Protein AF-0000000074768282 (afdb_homodimer)

Sequence (272 aa):
MAMVHAADTPSALQAHIDMSGIKATFTFTPLGDNSDKGANVAINVVSGLSTKIAAIPAVGFEYHIHVNPVTNNDCMTTGGHLDPTNVGAAKCKHGNLMPTESGALAPITYTDKEIHFTGVNSTIVGRSVVIHNNATMAMVHAADTPSALQAHIDMSGIKATFTFTPLGDNSDKGANVAINVVSGLSTKIAAIPAVGFEYHIHVNPVTNNDCMTTGGHLDPTNVGAAKCKHGNLMPTESGALAPITYTDKEIHFTGVNSTIVGRSVVIHNNAT

Organism: Mortierella alpina (NCBI:txid64518)

Secondary structure (DSSP, 8-state):
-EE-EESS--S-EEEEEEETTEEEEEEEEESSTT-SEEEEEEEEEEE---TTS----TT-EEEEEESS--BTTBGGGG-SB--TT---S------EEPBPTTSSB--EEEEEEEEESS-TTTB-TTSEEEEE-TT-/-EE-EESS--S-EEEEEEETTEEEEEEEEESSTT-SEEEEEEEEEEE---TTS----TT-EEEEEESS--BTTBGGGG-SB--TT---S------EEPBPTTSSBPPEEEEEEEEESS-TTTB-TTSEEEEE-TT-

InterPro domains:
  IPR001424 Superoxide dismutase, copper/zinc binding domain [PF00080] (50-135)
  IPR036423 Superoxide dismutase-like, copper/zinc binding domain superfamily [G3DSA:2.60.40.200] (6-136)
  IPR036423 Superoxide dismutase-like, copper/zinc binding domain superfamily [SSF49329] (47-135)

Structure (mmCIF, N/CA/C/O backbone):
data_AF-0000000074768282-model_v1
#
loop_
_entity.id
_entity.type
_entity.pdbx_description
1 polymer 'Superoxide dismutase copper/zinc binding domain-containing protein'
#
loop_
_atom_site.group_PDB
_atom_site.id
_atom_site.type_symbol
_atom_site.label_atom_id
_atom_site.label_alt_id
_atom_site.label_comp_id
_atom_site.label_asym_id
_atom_site.label_entity_id
_atom_site.label_seq_id
_atom_site.pdbx_PDB_ins_code
_atom_site.Cartn_x
_atom_site.Cartn_y
_atom_site.Cartn_z
_atom_site.occupancy
_atom_site.B_iso_or_equiv
_atom_site.auth_seq_id
_atom_site.auth_comp_id
_atom_site.auth_asym_id
_atom_site.auth_atom_id
_atom_site.pdbx_PDB_model_num
ATOM 1 N N . MET A 1 1 ? -1.571 14.172 13.891 1 88.06 1 MET A N 1
ATOM 2 C C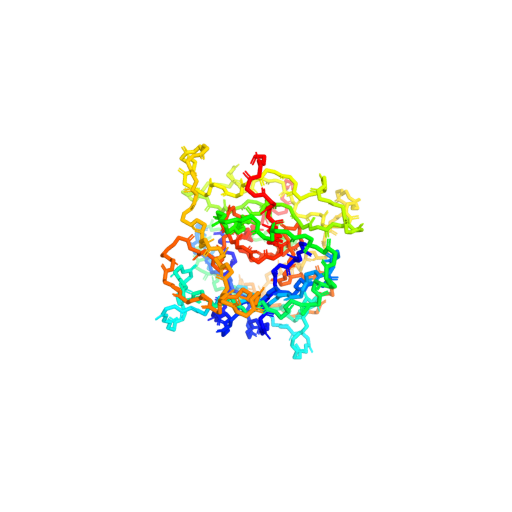A . MET A 1 1 ? -1.144 13.141 12.953 1 88.06 1 MET A CA 1
ATOM 3 C C . MET A 1 1 ? -2.32 12.266 12.523 1 88.06 1 MET A C 1
ATOM 5 O O . MET A 1 1 ? -3.352 12.242 13.195 1 88.06 1 MET A O 1
ATOM 9 N N . ALA A 1 2 ? -2.213 11.766 11.336 1 92.06 2 ALA A N 1
ATOM 10 C CA . ALA A 1 2 ? -3.238 10.867 10.82 1 92.06 2 ALA A CA 1
ATOM 11 C C . ALA A 1 2 ? -2.656 9.914 9.773 1 92.06 2 ALA A C 1
ATOM 13 O O . ALA A 1 2 ? -1.668 10.242 9.109 1 92.06 2 ALA A O 1
ATOM 14 N N . MET A 1 3 ? -3.283 8.82 9.703 1 92.31 3 MET A N 1
ATOM 15 C CA . MET A 1 3 ? -2.895 7.859 8.672 1 92.31 3 MET A CA 1
ATOM 16 C C . MET A 1 3 ? -3.398 8.297 7.305 1 92.31 3 MET A C 1
ATOM 18 O O . MET A 1 3 ? -4.504 8.828 7.188 1 92.31 3 MET A O 1
ATOM 22 N N . VAL A 1 4 ? -2.578 8.055 6.281 1 94.12 4 VAL A N 1
ATOM 23 C CA . VAL A 1 4 ? -2.969 8.312 4.902 1 94.12 4 VAL A CA 1
ATOM 24 C C . VAL A 1 4 ? -3.775 7.137 4.359 1 94.12 4 VAL A C 1
ATOM 26 O O . VAL A 1 4 ? -3.348 5.984 4.457 1 94.12 4 VAL A O 1
ATOM 29 N N . HIS A 1 5 ? -4.895 7.426 3.785 1 91.81 5 HIS A N 1
ATOM 30 C CA . HIS A 1 5 ? -5.742 6.391 3.201 1 91.81 5 HIS A CA 1
ATOM 31 C C . HIS A 1 5 ? -6.07 6.703 1.744 1 91.81 5 HIS A C 1
ATOM 33 O O . HIS A 1 5 ? -6.145 7.871 1.359 1 91.81 5 HIS A O 1
ATOM 39 N N . ALA A 1 6 ? -6.262 5.656 0.997 1 90 6 ALA A N 1
ATOM 40 C CA . ALA A 1 6 ? -6.762 5.828 -0.365 1 90 6 ALA A CA 1
ATOM 41 C C . ALA A 1 6 ? -8.242 6.188 -0.361 1 90 6 ALA A C 1
ATOM 43 O O . ALA A 1 6 ? -9.023 5.633 0.418 1 90 6 ALA A O 1
ATOM 44 N N . ALA A 1 7 ? -8.586 7.117 -1.172 1 88.5 7 ALA A N 1
ATOM 45 C CA . ALA A 1 7 ? -9.984 7.535 -1.253 1 88.5 7 ALA A CA 1
ATOM 46 C C . ALA A 1 7 ? -10.859 6.422 -1.832 1 88.5 7 ALA A C 1
ATOM 48 O O . ALA A 1 7 ? -12.062 6.383 -1.588 1 88.5 7 ALA A O 1
ATOM 49 N N . ASP A 1 8 ? -10.203 5.598 -2.598 1 86.94 8 ASP A N 1
ATOM 50 C CA . ASP A 1 8 ? -10.922 4.492 -3.215 1 86.94 8 ASP A CA 1
ATOM 51 C C . ASP A 1 8 ? -10.062 3.227 -3.248 1 86.94 8 ASP A C 1
ATOM 53 O O . ASP A 1 8 ? -8.836 3.305 -3.252 1 86.94 8 ASP A O 1
ATOM 57 N N . THR A 1 9 ? -10.734 2.129 -3.156 1 86 9 THR A N 1
ATOM 58 C CA . THR A 1 9 ? -10.07 0.838 -3.293 1 86 9 THR A CA 1
ATOM 59 C C . THR A 1 9 ? -9.867 0.49 -4.766 1 86 9 THR A C 1
ATOM 61 O O . THR A 1 9 ? -10.742 0.736 -5.594 1 86 9 THR A O 1
ATOM 64 N N . PRO A 1 10 ? -8.711 0.044 -5.094 1 87.38 10 PRO A N 1
ATOM 65 C CA . PRO A 1 10 ? -8.547 -0.389 -6.48 1 87.38 10 PRO A CA 1
ATOM 66 C C . PRO A 1 10 ? -9.586 -1.417 -6.91 1 87.38 10 PRO A C 1
ATOM 68 O O . PRO A 1 10 ? -10.086 -2.182 -6.082 1 87.38 10 PRO A O 1
ATOM 71 N N . SER A 1 11 ? -9.836 -1.413 -8.195 1 89.75 11 SER A N 1
ATOM 72 C CA . SER A 1 11 ? -10.812 -2.361 -8.719 1 89.75 11 SER A CA 1
ATOM 73 C C . SER A 1 11 ? -10.297 -3.793 -8.641 1 89.75 11 SER A C 1
ATOM 75 O O . SER A 1 11 ? -11.078 -4.738 -8.547 1 89.75 11 SER A O 1
ATOM 77 N N . ALA A 1 12 ? -8.961 -3.957 -8.727 1 93.69 12 ALA A N 1
ATOM 78 C CA . ALA A 1 12 ? -8.312 -5.258 -8.617 1 93.69 12 ALA A CA 1
ATOM 79 C C . ALA A 1 12 ? -6.812 -5.098 -8.359 1 93.69 12 ALA A C 1
ATOM 81 O O . ALA A 1 12 ? -6.238 -4.043 -8.625 1 93.69 12 ALA A O 1
ATOM 82 N N . LEU A 1 13 ? -6.27 -6.105 -7.75 1 94.56 13 LEU A N 1
ATOM 83 C CA . LEU A 1 13 ? -4.824 -6.312 -7.746 1 94.56 13 LEU A CA 1
ATOM 84 C C . LEU A 1 13 ? -4.441 -7.465 -8.664 1 94.56 13 LEU A C 1
ATOM 86 O O . LEU A 1 13 ? -5.199 -8.43 -8.812 1 94.56 13 LEU A O 1
ATOM 90 N N . GLN A 1 14 ? -3.221 -7.301 -9.258 1 95.5 14 GLN A N 1
ATOM 91 C CA . GLN A 1 14 ? -2.824 -8.328 -10.211 1 95.5 14 GLN A CA 1
ATOM 92 C C . GLN A 1 14 ? -1.33 -8.625 -10.117 1 95.5 14 GLN A C 1
ATOM 94 O O . GLN A 1 14 ? -0.537 -7.742 -9.789 1 95.5 14 GLN A O 1
ATOM 99 N N . ALA A 1 15 ? -1.042 -9.805 -10.383 1 94.88 15 ALA A N 1
ATOM 100 C CA . ALA A 1 15 ? 0.328 -10.258 -10.602 1 94.88 15 ALA A CA 1
ATOM 101 C C . ALA A 1 15 ? 0.417 -11.172 -11.82 1 94.88 15 ALA A C 1
ATOM 103 O O . ALA A 1 15 ? -0.44 -12.031 -12.023 1 94.88 15 ALA A O 1
ATOM 104 N N . HIS A 1 16 ? 1.406 -10.93 -12.648 1 93.19 16 HIS A N 1
ATOM 105 C CA . HIS A 1 16 ? 1.625 -11.727 -13.852 1 93.19 16 HIS A CA 1
ATOM 106 C C . HIS A 1 16 ? 2.971 -12.445 -13.805 1 93.19 16 HIS A C 1
ATOM 108 O O . HIS A 1 16 ? 4.02 -11.812 -13.922 1 93.19 16 HIS A O 1
ATOM 114 N N . ILE A 1 17 ? 2.867 -13.711 -13.633 1 86.75 17 ILE A N 1
ATOM 115 C CA . ILE A 1 17 ? 4.07 -14.539 -13.602 1 86.75 17 ILE A CA 1
ATOM 116 C C . ILE A 1 17 ? 4.387 -15.047 -15.008 1 86.75 17 ILE A C 1
ATOM 118 O O . ILE A 1 17 ? 3.508 -15.578 -15.695 1 86.75 17 ILE A O 1
ATOM 122 N N . ASP A 1 18 ? 5.609 -14.859 -15.492 1 84.75 18 ASP A N 1
ATOM 123 C CA . ASP A 1 18 ? 6.152 -15.398 -16.734 1 84.75 18 ASP A CA 1
ATOM 124 C C . ASP A 1 18 ? 7.621 -15.789 -16.562 1 84.75 18 ASP A C 1
ATOM 126 O O . ASP A 1 18 ? 8.516 -15.039 -16.953 1 84.75 18 ASP A O 1
ATOM 130 N N . MET A 1 19 ? 7.762 -16.906 -15.992 1 79.5 19 MET A N 1
ATOM 131 C CA . MET A 1 19 ? 9.117 -17.375 -15.711 1 79.5 19 MET A CA 1
ATOM 132 C C . MET A 1 19 ? 9.164 -18.891 -15.594 1 79.5 19 MET A C 1
ATOM 134 O O . MET A 1 19 ? 8.164 -19.516 -15.219 1 79.5 19 MET A O 1
ATOM 138 N N . SER A 1 20 ? 10.32 -19.5 -16.016 1 74.31 20 SER A N 1
ATOM 139 C CA . SER A 1 20 ? 10.602 -20.922 -15.852 1 74.31 20 SER A CA 1
ATOM 140 C C . SER A 1 20 ? 9.492 -21.766 -16.469 1 74.31 20 SER A C 1
ATOM 142 O O . SER A 1 20 ? 9.141 -22.828 -15.93 1 74.31 20 SER A O 1
ATOM 144 N N . GLY A 1 21 ? 8.883 -21.25 -17.484 1 73.44 21 GLY A N 1
ATOM 145 C CA . GLY A 1 21 ? 7.891 -22 -18.219 1 73.44 21 GLY A CA 1
ATOM 146 C C . GLY A 1 21 ? 6.492 -21.859 -17.656 1 73.44 21 GLY A C 1
ATOM 147 O O . GLY A 1 21 ? 5.539 -22.422 -18.188 1 73.44 21 GLY A O 1
ATOM 148 N N . ILE A 1 22 ? 6.422 -21.125 -16.531 1 76.38 22 ILE A N 1
ATOM 149 C CA . ILE A 1 22 ? 5.113 -20.891 -15.93 1 76.38 22 ILE A CA 1
ATOM 150 C C . ILE A 1 22 ? 4.594 -19.516 -16.328 1 76.38 22 ILE A C 1
ATOM 152 O O . ILE A 1 22 ? 5.297 -18.516 -16.156 1 76.38 22 ILE A O 1
ATOM 156 N N . LYS A 1 23 ? 3.443 -19.484 -16.938 1 82.56 23 LYS A N 1
ATOM 157 C CA . LYS A 1 23 ? 2.695 -18.25 -17.156 1 82.56 23 LYS A CA 1
ATOM 158 C C . LYS A 1 23 ? 1.392 -18.25 -16.359 1 82.56 23 LYS A C 1
ATOM 160 O O . LYS A 1 23 ? 0.557 -19.141 -16.531 1 82.56 23 LYS A O 1
ATOM 165 N N . ALA A 1 24 ? 1.338 -17.359 -15.469 1 85.31 24 ALA A N 1
ATOM 166 C CA . ALA A 1 24 ? 0.164 -17.328 -14.602 1 85.31 24 ALA A CA 1
ATOM 167 C C . ALA A 1 24 ? -0.252 -15.891 -14.297 1 85.31 24 ALA A C 1
ATOM 169 O O . ALA A 1 24 ? 0.597 -15 -14.188 1 85.31 24 ALA A O 1
ATOM 170 N N . THR A 1 25 ? -1.535 -15.695 -14.219 1 91.25 25 THR A N 1
ATOM 171 C CA . THR A 1 25 ? -2.1 -14.422 -13.789 1 91.25 25 THR A CA 1
ATOM 172 C C . THR A 1 25 ? -2.898 -14.586 -12.5 1 91.25 25 THR A C 1
ATOM 174 O O . THR A 1 25 ? -3.764 -15.461 -12.406 1 91.25 25 THR A O 1
ATOM 177 N N . PHE A 1 26 ? -2.525 -13.844 -11.555 1 91.19 26 PHE A N 1
ATOM 178 C CA . PHE A 1 26 ? -3.293 -13.719 -10.32 1 91.19 26 PHE A CA 1
ATOM 179 C C . PHE A 1 26 ? -4.121 -12.438 -10.32 1 91.19 26 PHE A C 1
ATOM 181 O O . PHE A 1 26 ? -3.604 -11.359 -10.633 1 91.19 26 PHE A O 1
ATOM 188 N N . THR A 1 27 ? -5.41 -12.586 -9.992 1 94.44 27 THR A N 1
ATOM 189 C CA . THR A 1 27 ? -6.289 -11.43 -9.844 1 94.44 27 THR A CA 1
ATOM 190 C C . THR A 1 27 ? -6.992 -11.453 -8.492 1 94.44 27 THR A C 1
ATOM 192 O O . THR A 1 27 ? -7.613 -12.453 -8.125 1 94.44 27 THR A O 1
ATOM 195 N N . PHE A 1 28 ? -6.859 -10.43 -7.789 1 93.94 28 PHE A N 1
ATOM 196 C CA . PHE A 1 28 ? -7.539 -10.227 -6.516 1 93.94 28 PHE A CA 1
ATOM 197 C C . PHE A 1 28 ? -8.578 -9.117 -6.633 1 93.94 28 PHE A C 1
ATOM 199 O O . PHE A 1 28 ? -8.227 -7.941 -6.781 1 93.94 28 PHE A O 1
ATOM 206 N N . THR A 1 29 ? -9.812 -9.469 -6.523 1 94.75 29 THR A N 1
ATOM 207 C CA . THR A 1 29 ? -10.898 -8.5 -6.633 1 94.75 29 THR A CA 1
ATOM 208 C C . THR A 1 29 ? -11.539 -8.25 -5.27 1 94.75 29 THR A C 1
ATOM 210 O O . THR A 1 29 ? -11.938 -9.195 -4.582 1 94.75 29 THR A O 1
ATOM 213 N N . PRO A 1 30 ? -11.633 -6.977 -4.922 1 94.19 30 PRO A N 1
ATOM 214 C CA . PRO A 1 30 ? -12.242 -6.688 -3.623 1 94.19 30 PRO A CA 1
ATOM 215 C C . PRO A 1 30 ? -13.664 -7.23 -3.508 1 94.19 30 PRO A C 1
ATOM 217 O O . PRO A 1 30 ? -14.406 -7.258 -4.5 1 94.19 30 PRO A O 1
ATOM 220 N N . LEU A 1 31 ? -14.125 -7.781 -2.295 1 91.94 31 LEU A N 1
ATOM 221 C CA . LEU A 1 31 ? -15.445 -8.344 -2.039 1 91.94 31 LEU A CA 1
ATOM 222 C C . LEU A 1 31 ? -16.5 -7.246 -2 1 91.94 31 LEU A C 1
ATOM 224 O O . LEU A 1 31 ? -17.703 -7.531 -2.104 1 91.94 31 LEU A O 1
ATOM 228 N N . GLY A 1 32 ? -16.172 -6.023 -1.958 1 83.56 32 GLY A N 1
ATOM 229 C CA . GLY A 1 32 ? -17.094 -4.906 -1.93 1 83.56 32 GLY A CA 1
ATOM 230 C C . GLY A 1 32 ? -16.438 -3.572 -2.229 1 83.56 32 GLY A C 1
ATOM 231 O O . GLY A 1 32 ? -15.211 -3.488 -2.33 1 83.56 32 GLY A O 1
ATOM 232 N N . ASP A 1 33 ? -17.359 -2.664 -2.4 1 75.25 33 ASP A N 1
ATOM 233 C CA . ASP A 1 33 ? -16.875 -1.314 -2.676 1 75.25 33 ASP A CA 1
ATOM 234 C C . ASP A 1 33 ? -16.094 -0.762 -1.49 1 75.25 33 ASP A C 1
ATOM 236 O O . ASP A 1 33 ? -16.531 -0.867 -0.343 1 75.25 33 ASP A O 1
ATOM 240 N N . ASN A 1 34 ? -14.883 -0.319 -1.663 1 69.69 34 ASN A N 1
ATOM 241 C CA . ASN A 1 34 ? -14.031 0.358 -0.693 1 69.69 34 ASN A CA 1
ATOM 242 C C . ASN A 1 34 ? -13.602 -0.582 0.432 1 69.69 34 ASN A C 1
ATOM 244 O O . ASN A 1 34 ? -13.32 -0.135 1.544 1 69.69 34 ASN A O 1
ATOM 248 N N . SER A 1 35 ? -13.82 -1.912 0.169 1 79.56 35 SER A N 1
ATOM 249 C CA . SER A 1 35 ? -13.305 -2.846 1.165 1 79.56 35 SER A CA 1
ATOM 250 C C . SER A 1 35 ? -11.781 -2.887 1.144 1 79.56 35 SER A C 1
ATOM 252 O O . SER A 1 35 ? -11.172 -2.939 0.073 1 79.56 35 SER A O 1
ATOM 254 N N . ASP A 1 36 ? -11.219 -2.754 2.32 1 81.25 36 ASP A N 1
ATOM 255 C CA . ASP A 1 36 ? -9.766 -2.771 2.434 1 81.25 36 ASP A CA 1
ATOM 256 C C . ASP A 1 36 ? -9.25 -4.176 2.744 1 81.25 36 ASP A C 1
ATOM 258 O O . ASP A 1 36 ? -8.039 -4.398 2.828 1 81.25 36 ASP A O 1
ATOM 262 N N . LYS A 1 37 ? -10.297 -5.094 2.852 1 86.62 37 LYS A N 1
ATOM 263 C CA . LYS A 1 37 ? -9.93 -6.465 3.195 1 86.62 37 LYS A CA 1
ATOM 264 C C . LYS A 1 37 ? -10.883 -7.465 2.553 1 86.62 37 LYS A C 1
ATOM 266 O O . LYS A 1 37 ? -12.086 -7.215 2.457 1 86.62 37 LYS A O 1
ATOM 271 N N . GLY A 1 38 ? -10.281 -8.57 2.207 1 90.5 38 GLY A N 1
ATOM 272 C CA . GLY A 1 38 ? -11.039 -9.625 1.554 1 90.5 38 GLY A CA 1
ATOM 273 C C . GLY A 1 38 ? -11.047 -9.508 0.042 1 90.5 38 GLY A C 1
ATOM 274 O O . GLY A 1 38 ? -11.188 -8.406 -0.498 1 90.5 38 GLY A O 1
ATOM 275 N N . ALA A 1 39 ? -10.914 -10.625 -0.602 1 93.31 39 ALA A N 1
ATOM 276 C CA . ALA A 1 39 ? -10.852 -10.602 -2.061 1 93.31 39 ALA A CA 1
ATOM 277 C C . ALA A 1 39 ? -11.352 -11.922 -2.65 1 93.31 39 ALA A C 1
ATOM 279 O O . ALA A 1 39 ? -11.203 -12.977 -2.035 1 93.31 39 ALA A O 1
ATOM 280 N N . ASN A 1 40 ? -11.984 -11.766 -3.783 1 91.88 40 ASN A N 1
ATOM 281 C CA . ASN A 1 40 ? -12.055 -12.914 -4.684 1 91.88 40 ASN A CA 1
ATOM 282 C C . ASN A 1 40 ? -10.758 -13.102 -5.453 1 91.88 40 ASN A C 1
ATOM 284 O O . ASN A 1 40 ? -10.281 -12.18 -6.113 1 91.88 40 ASN A O 1
ATOM 288 N N . VAL A 1 41 ? -10.211 -14.344 -5.305 1 89.62 41 VAL A N 1
ATOM 289 C CA . VAL A 1 41 ? -8.93 -14.664 -5.941 1 89.62 41 VAL A CA 1
ATOM 290 C C . VAL A 1 41 ? -9.172 -15.539 -7.168 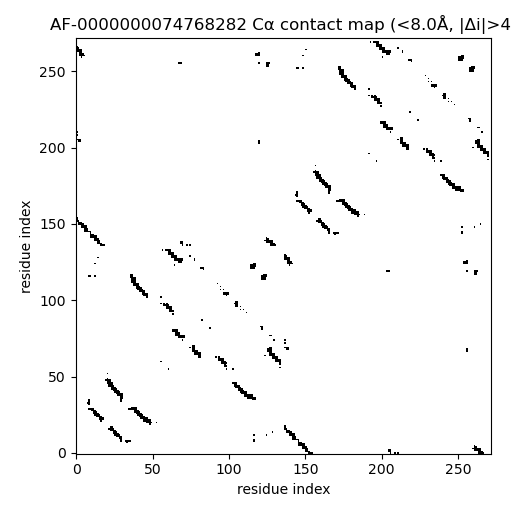1 89.62 41 VAL A C 1
ATOM 292 O O . VAL A 1 41 ? -9.867 -16.547 -7.09 1 89.62 41 VAL A O 1
ATOM 295 N N . ALA A 1 42 ? -8.648 -15.047 -8.312 1 89.19 42 ALA A N 1
ATOM 296 C CA . ALA A 1 42 ? -8.656 -15.828 -9.547 1 89.19 42 ALA A CA 1
ATOM 297 C C . ALA A 1 42 ? -7.23 -16.062 -10.039 1 89.19 42 ALA A C 1
ATOM 299 O O . ALA A 1 42 ? -6.43 -15.133 -10.133 1 89.19 42 ALA A O 1
ATOM 300 N N . ILE A 1 43 ? -6.957 -17.344 -10.289 1 85.25 43 ILE A N 1
ATOM 301 C CA . ILE A 1 43 ? -5.648 -17.734 -10.797 1 85.25 43 ILE A CA 1
ATOM 302 C C . ILE A 1 43 ? -5.805 -18.453 -12.133 1 85.25 43 ILE A C 1
ATOM 304 O O . ILE A 1 43 ? -6.52 -19.453 -12.227 1 85.25 43 ILE A O 1
ATOM 308 N N . ASN A 1 44 ? -5.215 -17.781 -13.148 1 82.94 44 ASN A N 1
ATOM 309 C CA . ASN A 1 44 ? -5.172 -18.391 -14.469 1 82.94 44 ASN A CA 1
ATOM 310 C C . ASN A 1 44 ? -3.746 -18.766 -14.859 1 82.94 44 ASN A C 1
ATOM 312 O O . ASN A 1 44 ? -2.871 -17.906 -14.945 1 82.94 44 ASN A O 1
ATOM 316 N N . VAL A 1 45 ? -3.549 -20.047 -14.969 1 75.44 45 VAL A N 1
ATOM 317 C CA . VAL A 1 45 ? -2.223 -20.531 -15.344 1 75.44 45 VAL A CA 1
ATOM 318 C C . VAL A 1 45 ? -2.242 -21.031 -16.781 1 75.44 45 VAL A C 1
ATOM 320 O O . VAL A 1 45 ? -3.104 -21.828 -17.156 1 75.44 45 VAL A O 1
ATOM 323 N N . VAL A 1 46 ? -1.523 -20.234 -17.594 1 67.62 46 VAL A N 1
ATOM 324 C CA . VAL A 1 46 ? -1.368 -20.719 -18.969 1 67.62 46 VAL A CA 1
ATOM 325 C C . VAL A 1 46 ? -0.032 -21.453 -19.109 1 67.62 46 VAL A C 1
ATOM 327 O O . VAL A 1 46 ? 0.985 -21 -18.578 1 67.62 46 VAL A O 1
ATOM 330 N N . SER A 1 47 ? 0.049 -22.641 -18.75 1 54.72 47 SER A N 1
ATOM 331 C CA . SER A 1 47 ? 1.252 -23.469 -18.875 1 54.72 47 SER A CA 1
ATOM 332 C C . SER A 1 47 ? 2.07 -23.078 -20.094 1 54.72 47 SER A C 1
ATOM 334 O O . SER A 1 47 ? 1.514 -22.828 -21.172 1 54.72 47 SER A O 1
ATOM 336 N N . GLY A 1 48 ? 3.012 -22.078 -20.391 1 49.47 48 GLY A N 1
ATOM 337 C CA . GLY A 1 48 ? 4.09 -22.469 -21.281 1 49.47 48 GLY A CA 1
ATOM 338 C C . GLY A 1 48 ? 4.918 -23.625 -20.766 1 49.47 48 GLY A C 1
ATOM 339 O O . GLY A 1 48 ? 6.098 -23.75 -21.094 1 49.47 48 GLY A O 1
ATOM 340 N N . LEU A 1 49 ? 4.625 -24.109 -19.688 1 45.62 49 LEU A N 1
ATOM 341 C CA . LEU A 1 49 ? 5.594 -25.109 -19.234 1 45.62 49 LEU A CA 1
ATOM 342 C C . LEU A 1 49 ? 5.941 -26.062 -20.375 1 45.62 49 LEU A C 1
ATOM 344 O O . LEU A 1 49 ? 5.051 -26.703 -20.953 1 45.62 49 LEU A O 1
ATOM 348 N N . SER A 1 50 ? 6.766 -25.656 -21.312 1 41.06 50 SER A N 1
ATOM 349 C CA . SER A 1 50 ? 7.297 -26.75 -22.109 1 41.06 50 SER A CA 1
ATOM 350 C C . SER A 1 50 ? 7.102 -28.094 -21.406 1 41.06 50 SER A C 1
ATOM 352 O O . SER A 1 50 ? 6.98 -28.156 -20.188 1 41.06 50 SER A O 1
ATOM 354 N N . THR A 1 51 ? 6.859 -29.188 -22.219 1 41.38 51 THR A N 1
ATOM 355 C CA . THR A 1 51 ? 6.938 -30.609 -21.875 1 41.38 51 THR A CA 1
ATOM 356 C C . THR A 1 51 ? 7.867 -30.812 -20.672 1 41.38 51 THR A C 1
ATOM 358 O O . THR A 1 51 ? 7.84 -31.859 -20.047 1 41.38 51 THR A O 1
ATOM 361 N N . LYS A 1 52 ? 8.906 -29.984 -20.609 1 42.12 52 LYS A N 1
ATOM 362 C CA . LYS A 1 52 ? 9.938 -30.359 -19.656 1 42.12 52 LYS A CA 1
ATOM 363 C C . LYS A 1 52 ? 9.562 -29.922 -18.25 1 42.12 52 LYS A C 1
ATOM 365 O O . LYS A 1 52 ? 10.367 -30.047 -17.312 1 42.12 52 LYS A O 1
ATOM 370 N N . ILE A 1 53 ? 8.82 -28.953 -18.047 1 44.16 53 ILE A N 1
ATOM 371 C CA . ILE A 1 53 ? 8.344 -29.016 -16.672 1 44.16 53 ILE A CA 1
ATOM 372 C C . ILE A 1 53 ? 7.707 -30.391 -16.406 1 44.16 53 ILE A C 1
ATOM 374 O O . ILE A 1 53 ? 6.668 -30.719 -16.984 1 44.16 53 ILE A O 1
ATOM 378 N N . ALA A 1 54 ? 8.422 -31.266 -16.312 1 42.94 54 ALA A N 1
ATOM 379 C CA . ALA A 1 54 ? 7.957 -32.594 -15.875 1 42.94 54 ALA A CA 1
ATOM 380 C C . ALA A 1 54 ? 6.613 -32.469 -15.156 1 42.94 54 ALA A C 1
ATOM 382 O O . ALA A 1 54 ? 6.109 -31.375 -14.93 1 42.94 54 ALA A O 1
ATOM 383 N N . ALA A 1 55 ? 6.305 -33.531 -14.281 1 42.09 55 ALA A N 1
ATOM 384 C CA . ALA A 1 55 ? 5.184 -33.938 -13.453 1 42.09 55 ALA A CA 1
ATOM 385 C C . ALA A 1 55 ? 4.754 -32.812 -12.508 1 42.09 55 ALA A C 1
ATOM 387 O O . ALA A 1 55 ? 5.516 -32.406 -11.625 1 42.09 55 ALA A O 1
ATOM 388 N N . ILE A 1 56 ? 4.102 -31.703 -13.133 1 48.44 56 ILE A N 1
ATOM 389 C CA . ILE A 1 56 ? 3.377 -31.094 -12.023 1 48.44 56 ILE A CA 1
ATOM 390 C C . ILE A 1 56 ? 3.072 -32.156 -10.969 1 48.44 56 ILE A C 1
ATOM 392 O O . ILE A 1 56 ? 2.404 -33.156 -11.258 1 48.44 56 ILE A O 1
ATOM 396 N N . PRO A 1 57 ? 3.873 -32.062 -10.023 1 49.59 57 PRO A N 1
ATOM 397 C CA . PRO A 1 57 ? 3.596 -33.156 -9.086 1 49.59 57 PRO A CA 1
ATOM 398 C C . PRO A 1 57 ? 2.104 -33.344 -8.828 1 49.59 57 PRO A C 1
ATOM 400 O O . PRO A 1 57 ? 1.315 -32.406 -9.016 1 49.59 57 PRO A O 1
ATOM 403 N N . ALA A 1 58 ? 1.732 -34.5 -8.867 1 49.94 58 ALA A N 1
ATOM 404 C CA . ALA A 1 58 ? 0.395 -34.969 -8.508 1 49.94 58 ALA A CA 1
ATOM 405 C C . ALA A 1 58 ? -0.22 -34.062 -7.426 1 49.94 58 ALA A C 1
ATOM 407 O O . ALA A 1 58 ? -1.443 -34.031 -7.277 1 49.94 58 ALA A O 1
ATOM 408 N N . VAL A 1 59 ? 0.722 -33.281 -6.738 1 51.19 59 VAL A N 1
ATOM 409 C CA . VAL A 1 59 ? 0.182 -32.719 -5.508 1 51.19 59 VAL A CA 1
ATOM 410 C C . VAL A 1 59 ? -0.091 -31.234 -5.703 1 51.19 59 VAL A C 1
ATOM 412 O O . VAL A 1 59 ? -0.661 -30.578 -4.824 1 51.19 59 VAL A O 1
ATOM 415 N N . GLY A 1 60 ? -0.052 -30.656 -6.949 1 60.5 60 GLY A N 1
ATOM 416 C CA . GLY A 1 60 ? -0.421 -29.266 -7.176 1 60.5 60 GLY A CA 1
ATOM 417 C C . GLY A 1 60 ? 0.654 -28.281 -6.746 1 60.5 60 GLY A C 1
ATOM 418 O O . GLY A 1 60 ? 1.714 -28.688 -6.266 1 60.5 60 GLY A O 1
ATOM 419 N N . PHE A 1 61 ? 0.745 -27.062 -7.16 1 67.62 61 PHE A N 1
ATOM 420 C CA . PHE A 1 61 ? 1.639 -25.984 -6.758 1 67.62 61 PHE A CA 1
ATOM 421 C C . PHE A 1 61 ? 0.992 -25.125 -5.68 1 67.62 61 PHE A C 1
ATOM 423 O O . PHE A 1 61 ? -0.234 -25.016 -5.621 1 67.62 61 PHE A O 1
ATOM 430 N N . GLU A 1 62 ? 1.856 -24.766 -4.73 1 74.94 62 GLU A N 1
ATOM 431 C CA . GLU A 1 62 ? 1.425 -23.766 -3.756 1 74.94 62 GLU A CA 1
ATOM 432 C C . GLU A 1 62 ? 1.961 -22.391 -4.109 1 74.94 62 GLU A C 1
ATOM 434 O O . GLU A 1 62 ? 2.98 -22.266 -4.789 1 74.94 62 GLU A O 1
ATOM 439 N N . TYR A 1 63 ? 1.167 -21.484 -3.791 1 81.88 63 TYR A N 1
ATOM 440 C CA . TYR A 1 63 ? 1.7 -20.125 -3.877 1 81.88 63 TYR A CA 1
ATOM 441 C C . TYR A 1 63 ? 1.618 -19.422 -2.527 1 81.88 63 TYR A C 1
ATOM 443 O O . TYR A 1 63 ? 0.781 -19.766 -1.689 1 81.88 63 TYR A O 1
ATOM 451 N N . HIS A 1 64 ? 2.521 -18.438 -2.305 1 85.94 64 HIS A N 1
ATOM 452 C CA . HIS A 1 64 ? 2.52 -17.562 -1.145 1 85.94 64 HIS A CA 1
ATOM 453 C C . HIS A 1 64 ? 2.789 -16.109 -1.552 1 85.94 64 HIS A C 1
ATOM 455 O O . HIS A 1 64 ? 3.375 -15.859 -2.607 1 85.94 64 HIS A O 1
ATOM 461 N N . ILE A 1 65 ? 2.277 -15.32 -0.723 1 90.44 65 ILE A N 1
ATOM 462 C CA . ILE A 1 65 ? 2.686 -13.922 -0.823 1 90.44 65 ILE A CA 1
ATOM 463 C C . ILE A 1 65 ? 3.859 -13.656 0.116 1 90.44 65 ILE A C 1
ATOM 465 O O . ILE A 1 65 ? 3.811 -14.016 1.296 1 90.44 65 ILE A O 1
ATOM 469 N N . HIS A 1 66 ? 4.879 -13.117 -0.414 1 90.81 66 HIS A N 1
ATOM 470 C CA . HIS A 1 66 ? 6.078 -12.812 0.357 1 90.81 66 HIS A CA 1
ATOM 471 C C . HIS A 1 66 ? 6.16 -11.328 0.684 1 90.81 66 HIS A C 1
ATOM 473 O O . HIS A 1 66 ? 5.52 -10.508 0.022 1 90.81 66 HIS A O 1
ATOM 479 N N . VAL A 1 67 ? 6.992 -10.945 1.674 1 90.19 67 VAL A N 1
ATOM 480 C CA . VAL A 1 67 ? 6.93 -9.641 2.324 1 90.19 67 VAL A CA 1
ATOM 481 C C . VAL A 1 67 ? 7.594 -8.594 1.438 1 90.19 67 VAL A C 1
ATOM 483 O O . VAL A 1 67 ? 7.254 -7.41 1.506 1 90.19 67 VA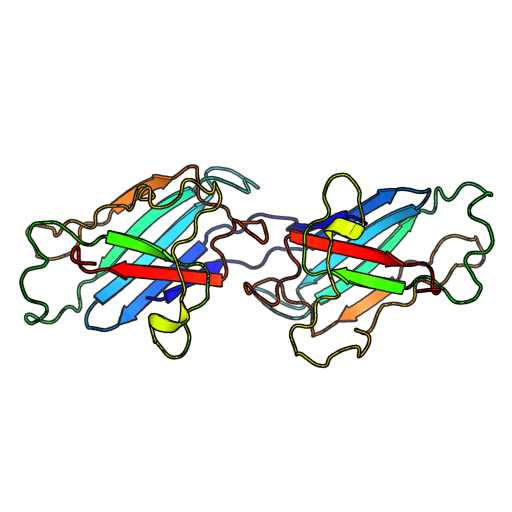L A O 1
ATOM 486 N N . ASN A 1 68 ? 8.508 -9.008 0.538 1 89.94 68 ASN A N 1
ATOM 487 C CA . ASN A 1 68 ? 9.258 -8.039 -0.253 1 89.94 68 ASN A CA 1
ATOM 488 C C . ASN A 1 68 ? 8.938 -8.164 -1.741 1 89.94 68 ASN A C 1
ATOM 490 O O . ASN A 1 68 ? 8.539 -9.234 -2.207 1 89.94 68 ASN A O 1
ATOM 494 N N . PRO A 1 69 ? 9.102 -7.039 -2.436 1 91.62 69 PRO A N 1
ATOM 495 C CA . PRO A 1 69 ? 9.039 -7.152 -3.896 1 91.62 69 PRO A CA 1
ATOM 496 C C . PRO A 1 69 ? 10.172 -8 -4.473 1 91.62 69 PRO A C 1
ATOM 498 O O . PRO A 1 69 ? 11.297 -7.969 -3.963 1 91.62 69 PRO A O 1
ATOM 501 N N . VAL A 1 70 ? 9.828 -8.719 -5.5 1 91.56 70 VAL A N 1
ATOM 502 C CA . VAL A 1 70 ? 10.875 -9.453 -6.199 1 91.56 70 VAL A CA 1
ATOM 503 C C . VAL A 1 70 ? 11.727 -8.492 -7.023 1 91.56 70 VAL A C 1
ATOM 505 O O . VAL A 1 70 ? 11.203 -7.562 -7.637 1 91.56 70 VAL A O 1
ATOM 508 N N . THR A 1 71 ? 13.016 -8.68 -6.91 1 86.56 71 THR A N 1
ATOM 509 C CA . THR A 1 71 ? 13.953 -7.926 -7.727 1 86.56 71 THR A CA 1
ATOM 510 C C . THR A 1 71 ? 14.852 -8.867 -8.531 1 86.56 71 THR A C 1
ATOM 512 O O . THR A 1 71 ? 15.281 -9.906 -8.023 1 86.56 71 THR A O 1
ATOM 515 N N . ASN A 1 72 ? 15.039 -8.523 -9.781 1 87.44 72 ASN A N 1
ATOM 516 C CA . ASN A 1 72 ? 15.938 -9.242 -10.68 1 87.44 72 ASN A CA 1
ATOM 517 C C . ASN A 1 72 ? 15.531 -10.711 -10.812 1 87.44 72 ASN A C 1
ATOM 519 O O . ASN A 1 72 ? 16.391 -11.594 -10.898 1 87.44 72 ASN A O 1
ATOM 523 N N . ASN A 1 73 ? 14.312 -10.961 -10.656 1 85.06 73 ASN A N 1
ATOM 524 C CA . ASN A 1 73 ? 13.773 -12.32 -10.766 1 85.06 73 ASN A CA 1
ATOM 525 C C . ASN A 1 73 ? 14.469 -13.281 -9.805 1 85.06 73 ASN A C 1
ATOM 527 O O . ASN A 1 73 ? 14.695 -14.445 -10.141 1 85.06 73 ASN A O 1
ATOM 531 N N . ASP A 1 74 ? 14.883 -12.789 -8.68 1 88.31 74 ASP A N 1
ATOM 532 C CA . ASP A 1 74 ? 15.539 -13.57 -7.645 1 88.31 74 ASP A CA 1
ATOM 533 C C . ASP A 1 74 ? 14.617 -13.789 -6.449 1 88.31 74 ASP A C 1
ATOM 535 O O . ASP A 1 74 ? 14.289 -12.844 -5.73 1 88.31 74 ASP A O 1
ATOM 539 N N . CYS A 1 75 ? 14.312 -15.031 -6.238 1 84.56 75 CYS A N 1
ATOM 540 C CA . CYS A 1 75 ? 13.367 -15.391 -5.184 1 84.56 75 CYS A CA 1
ATOM 541 C C . CYS A 1 75 ? 13.93 -15.039 -3.809 1 84.56 75 CYS A C 1
ATOM 543 O O . CYS A 1 75 ? 13.164 -14.82 -2.865 1 84.56 75 CYS A O 1
ATOM 545 N N . MET A 1 76 ? 15.211 -14.938 -3.744 1 89.19 76 MET A N 1
ATOM 546 C CA . MET A 1 76 ? 15.852 -14.641 -2.465 1 89.19 76 MET A CA 1
ATOM 547 C C . MET A 1 76 ? 15.555 -13.211 -2.027 1 89.19 76 MET A C 1
ATOM 549 O O . MET A 1 76 ? 15.695 -12.875 -0.85 1 89.19 76 MET A O 1
ATOM 553 N N . THR A 1 77 ? 15.148 -12.461 -2.963 1 90.75 77 THR A N 1
ATOM 554 C CA . THR A 1 77 ? 14.898 -11.062 -2.641 1 90.75 77 THR A CA 1
ATOM 555 C C . THR A 1 77 ? 13.5 -10.883 -2.064 1 90.75 77 THR A C 1
ATOM 557 O O . THR A 1 77 ? 13.172 -9.82 -1.529 1 90.75 77 THR A O 1
ATOM 560 N N . THR A 1 78 ? 12.625 -11.906 -2.074 1 91.75 78 THR A N 1
ATOM 561 C CA . THR A 1 78 ? 11.219 -11.734 -1.74 1 91.75 78 THR A CA 1
ATOM 562 C C . THR A 1 78 ? 11 -11.836 -0.234 1 91.75 78 THR A C 1
ATOM 564 O O . THR A 1 78 ? 9.938 -11.477 0.272 1 91.75 78 THR A O 1
ATOM 567 N N . GLY A 1 79 ? 12 -12.391 0.51 1 90.75 79 GLY A N 1
ATOM 568 C CA . GLY A 1 79 ? 11.859 -12.531 1.95 1 90.75 79 GLY A CA 1
ATOM 569 C C . GLY A 1 79 ? 10.922 -13.656 2.35 1 90.75 79 GLY A C 1
ATOM 570 O O . GLY A 1 79 ? 10.703 -14.594 1.582 1 90.75 79 GLY A O 1
ATOM 571 N N . GLY A 1 80 ? 10.43 -13.547 3.637 1 87.81 80 GLY A N 1
ATOM 572 C CA . GLY A 1 80 ? 9.562 -14.586 4.176 1 87.81 80 GLY A CA 1
ATOM 573 C C . GLY A 1 80 ? 8.117 -14.422 3.764 1 87.81 80 GLY A C 1
ATOM 574 O O . GLY A 1 80 ? 7.777 -13.5 3.014 1 87.81 80 GLY A O 1
ATOM 575 N N . HIS A 1 81 ? 7.309 -15.328 4.148 1 87.81 81 HIS A N 1
ATOM 576 C CA . HIS A 1 81 ? 5.875 -15.266 3.893 1 87.81 81 HIS A CA 1
ATOM 577 C C . HIS A 1 81 ? 5.23 -14.102 4.625 1 87.81 81 HIS A C 1
ATOM 579 O O . HIS A 1 81 ? 5.562 -13.82 5.781 1 87.81 81 HIS A O 1
ATOM 585 N N . LEU A 1 82 ? 4.344 -13.453 3.955 1 89.81 82 LEU A N 1
ATOM 586 C CA . LEU A 1 82 ? 3.514 -12.453 4.617 1 89.81 82 LEU A CA 1
ATOM 587 C C . LEU A 1 82 ? 2.605 -13.094 5.656 1 89.81 82 LEU A C 1
ATOM 589 O O . LEU A 1 82 ? 1.904 -14.062 5.355 1 89.81 82 LEU A O 1
ATOM 593 N N . ASP A 1 83 ? 2.697 -12.648 6.906 1 85.38 83 ASP A N 1
ATOM 594 C CA . ASP A 1 83 ? 1.901 -13.156 8.016 1 85.38 83 ASP A CA 1
ATOM 595 C C . ASP A 1 83 ? 1.309 -12.016 8.836 1 85.38 83 ASP A C 1
ATOM 597 O O . ASP A 1 83 ? 1.752 -11.75 9.961 1 85.38 83 ASP A O 1
ATOM 601 N N . PRO A 1 84 ? 0.273 -11.406 8.234 1 80.75 84 PRO A N 1
ATOM 602 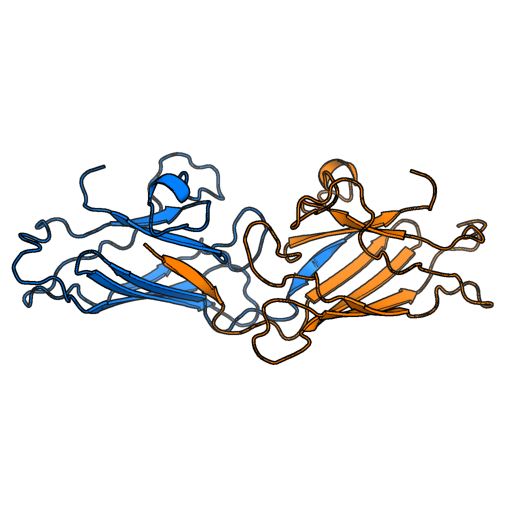C CA . PRO A 1 84 ? -0.254 -10.211 8.898 1 80.75 84 PRO A CA 1
ATOM 603 C C . PRO A 1 84 ? -0.872 -10.516 10.258 1 80.75 84 PRO A C 1
ATOM 605 O O . PRO A 1 84 ? -0.979 -9.633 11.102 1 80.75 84 PRO A O 1
ATOM 608 N N . THR A 1 85 ? -1.237 -11.695 10.523 1 78.06 85 THR A N 1
ATOM 609 C CA . THR A 1 85 ? -1.893 -12.039 11.781 1 78.06 85 THR A CA 1
ATOM 610 C C . THR A 1 85 ? -0.909 -12.711 12.742 1 78.06 85 THR A C 1
ATOM 612 O O . THR A 1 85 ? -1.281 -13.094 13.852 1 78.06 85 THR A O 1
ATOM 615 N N . ASN A 1 86 ? 0.341 -12.797 12.281 1 78.38 86 ASN A N 1
ATOM 616 C CA . ASN A 1 86 ? 1.424 -13.344 13.094 1 78.38 86 ASN A CA 1
ATOM 617 C C . ASN A 1 86 ? 1.104 -14.75 13.586 1 78.38 86 ASN A C 1
ATOM 619 O O . ASN A 1 86 ? 1.288 -15.055 14.766 1 78.38 86 ASN A O 1
ATOM 623 N N . VAL A 1 87 ? 0.439 -15.453 12.789 1 72.12 87 VAL A N 1
ATOM 624 C CA . VAL A 1 87 ? 0.08 -16.828 13.156 1 72.12 87 VAL A CA 1
ATOM 625 C C . VAL A 1 87 ? 1.289 -17.734 12.977 1 72.12 87 VAL A C 1
ATOM 627 O O . VAL A 1 87 ? 1.309 -18.859 13.5 1 72.12 87 VAL A O 1
ATOM 630 N N . GLY A 1 88 ? 2.287 -17.234 12.57 1 65.62 88 GLY A N 1
ATOM 631 C CA . GLY A 1 88 ? 3.471 -18.031 12.32 1 65.62 88 GLY A CA 1
ATOM 632 C C . GLY A 1 88 ? 3.385 -18.844 11.039 1 65.62 88 GLY A C 1
ATOM 633 O O . GLY A 1 88 ? 2.828 -18.375 10.047 1 65.62 88 GLY A O 1
ATOM 634 N N . ALA A 1 89 ? 3.996 -20.016 10.992 1 55.91 89 ALA A N 1
ATOM 635 C CA . ALA A 1 89 ? 4.172 -20.844 9.812 1 55.91 89 ALA A CA 1
ATOM 636 C C . ALA A 1 89 ? 2.836 -21.391 9.312 1 55.91 89 ALA A C 1
ATOM 638 O O . ALA A 1 89 ? 2.787 -22.141 8.336 1 55.91 89 ALA A O 1
ATOM 639 N N . ALA A 1 90 ? 1.826 -21.047 10.094 1 52.69 90 ALA A N 1
ATOM 640 C CA . ALA A 1 90 ? 0.606 -21.641 9.555 1 52.69 90 ALA A CA 1
ATOM 641 C C . ALA A 1 90 ? 0.322 -21.109 8.148 1 52.69 90 ALA A C 1
ATOM 643 O O . ALA A 1 90 ? 0.554 -19.938 7.855 1 52.69 90 ALA A O 1
ATOM 644 N N . LYS A 1 91 ? 0.204 -22.047 7.297 1 50.72 91 LYS A N 1
ATOM 645 C CA . LYS A 1 91 ? 0.046 -21.906 5.852 1 50.72 91 LYS A CA 1
ATOM 646 C C . LYS A 1 91 ? -1.19 -21.078 5.512 1 50.72 91 LYS A C 1
ATOM 648 O O . LYS A 1 91 ? -2.24 -21.234 6.141 1 50.72 91 LYS A O 1
ATOM 653 N N . CYS A 1 92 ? -1.113 -19.859 5.152 1 51.97 92 CYS A N 1
ATOM 654 C CA . CYS A 1 92 ? -2.221 -19.219 4.457 1 51.97 92 CYS A CA 1
ATOM 655 C C . CYS A 1 92 ? -2.959 -20.219 3.566 1 51.97 92 CYS A C 1
ATOM 657 O O . CYS A 1 92 ? -2.389 -21.219 3.15 1 51.97 92 CYS A O 1
ATOM 659 N N . LYS A 1 93 ? -4.25 -20.219 3.578 1 52.12 93 LYS A N 1
ATOM 660 C CA . LYS A 1 93 ? -4.977 -20.938 2.529 1 52.12 93 LYS A CA 1
ATOM 661 C C . LYS A 1 93 ? -4.344 -20.688 1.162 1 52.12 93 LYS A C 1
ATOM 663 O O . LYS A 1 93 ? -4.309 -19.547 0.686 1 52.12 93 LYS A O 1
ATOM 668 N N . HIS A 1 94 ? -3.213 -21.297 0.953 1 53.72 94 HIS A N 1
ATOM 669 C CA . HIS A 1 94 ? -2.662 -21.234 -0.397 1 53.72 94 HIS A CA 1
ATOM 670 C C . HIS A 1 94 ? -3.533 -22 -1.383 1 53.72 94 HIS A C 1
ATOM 672 O O . HIS A 1 94 ? -4.191 -22.984 -1.008 1 53.72 94 HIS A O 1
ATOM 678 N N . GLY A 1 95 ? -4.266 -21.25 -2.199 1 55.59 95 GLY A N 1
ATOM 679 C CA . GLY A 1 95 ? -4.902 -22.031 -3.236 1 55.59 95 GLY A CA 1
ATOM 680 C C . GLY A 1 95 ? -3.998 -23.109 -3.805 1 55.59 95 GLY A C 1
ATOM 681 O O . GLY A 1 95 ? -2.781 -22.922 -3.887 1 55.59 95 GLY A O 1
ATOM 682 N N . ASN A 1 96 ? -4.387 -24.359 -3.676 1 59.66 96 ASN A N 1
ATOM 683 C CA . ASN A 1 96 ? -3.695 -25.438 -4.367 1 59.66 96 ASN A CA 1
ATOM 684 C C . ASN A 1 96 ? -3.945 -25.391 -5.871 1 59.66 96 ASN A C 1
ATOM 686 O O . ASN A 1 96 ? -5.094 -25.391 -6.316 1 59.66 96 ASN A O 1
ATOM 690 N N . LEU A 1 97 ? -2.789 -25.047 -6.52 1 64 97 LEU A N 1
ATOM 691 C CA . LEU A 1 97 ? -2.877 -25.125 -7.977 1 64 97 LEU A CA 1
ATOM 692 C C . LEU A 1 97 ? -2.754 -26.562 -8.461 1 64 97 LEU A C 1
ATOM 694 O O . LEU A 1 97 ? -1.722 -27.203 -8.25 1 64 97 LEU A O 1
ATOM 698 N N . MET A 1 98 ? -3.938 -27.141 -8.75 1 61.72 98 MET A N 1
ATOM 699 C CA . MET A 1 98 ? -3.936 -28.531 -9.211 1 61.72 98 MET A CA 1
ATOM 700 C C . MET A 1 98 ? -3.934 -28.594 -10.734 1 61.72 98 MET A C 1
ATOM 702 O O . MET A 1 98 ? -4.594 -27.781 -11.391 1 61.72 98 MET A O 1
ATOM 706 N N . PRO A 1 99 ? -3.041 -29.469 -11.203 1 58.34 99 PRO A N 1
ATOM 707 C CA . PRO A 1 99 ? -3.061 -29.641 -12.656 1 58.34 99 PRO A CA 1
ATOM 708 C C . PRO A 1 99 ? -4.359 -30.266 -13.156 1 58.34 99 PRO A C 1
ATOM 710 O O . PRO A 1 99 ? -4.98 -31.062 -12.445 1 58.34 99 PRO A O 1
ATOM 713 N N . THR A 1 100 ? -4.848 -29.625 -14.258 1 57.41 100 THR A N 1
ATOM 714 C CA . THR A 1 100 ? -5.945 -30.281 -14.953 1 57.41 100 THR A CA 1
ATOM 715 C C . THR A 1 100 ? -5.434 -31.469 -15.766 1 57.41 100 THR A C 1
ATOM 717 O O . THR A 1 100 ? -4.223 -31.672 -15.883 1 57.41 100 THR A O 1
ATOM 720 N N . GLU A 1 101 ? -6.488 -32.281 -16.203 1 54.62 101 GLU A N 1
ATOM 721 C CA . GLU A 1 101 ? -6.184 -33.438 -17.047 1 54.62 101 GLU A CA 1
ATOM 722 C C . GLU A 1 101 ? -5.336 -33 -18.25 1 54.62 101 GLU A C 1
ATOM 724 O O . GLU A 1 101 ? -4.555 -33.812 -18.766 1 54.62 101 GLU A O 1
ATOM 729 N N . SER A 1 102 ? -5.492 -31.797 -18.672 1 53.34 102 SER A N 1
ATOM 730 C CA . SER A 1 102 ? -4.77 -31.344 -19.859 1 53.34 102 SER A CA 1
ATOM 731 C C . SER A 1 102 ? -3.393 -30.797 -19.484 1 53.34 102 SER A C 1
ATOM 733 O O . SER A 1 102 ? -2.611 -30.438 -20.375 1 53.34 102 SER A O 1
ATOM 735 N N . GLY A 1 103 ? -3.031 -30.984 -18.234 1 54.09 103 GLY A N 1
ATOM 736 C CA . GLY A 1 103 ? -1.742 -30.453 -17.812 1 54.09 103 GLY A CA 1
ATOM 737 C C . GLY A 1 103 ? -1.791 -28.984 -17.438 1 54.09 103 GLY A C 1
ATOM 738 O O . GLY A 1 103 ? -0.818 -28.453 -16.906 1 54.09 103 GLY A O 1
ATOM 739 N N . ALA A 1 104 ? -2.879 -28.359 -17.969 1 54.91 104 ALA A N 1
ATOM 740 C CA . ALA A 1 104 ? -3.029 -26.953 -17.594 1 54.91 104 ALA A CA 1
ATOM 741 C C . ALA A 1 104 ? -3.49 -26.828 -16.141 1 54.91 104 ALA A C 1
ATOM 743 O O . ALA A 1 104 ? -4.129 -27.734 -15.602 1 54.91 104 ALA A O 1
ATOM 744 N N . LEU A 1 105 ? -2.801 -25.984 -15.453 1 60.56 105 LEU A N 1
ATOM 745 C CA . LEU A 1 105 ? -3.33 -25.719 -14.117 1 60.56 105 LEU A CA 1
ATOM 746 C C . LEU A 1 105 ? -4.73 -25.125 -14.195 1 60.56 105 LEU A C 1
ATOM 748 O O . LEU A 1 105 ? -4.988 -24.25 -15.023 1 60.56 105 LEU A O 1
ATOM 752 N N . ALA A 1 106 ? -5.73 -25.828 -13.688 1 62.72 106 ALA A N 1
ATOM 753 C CA . ALA A 1 106 ? -7.113 -25.344 -13.664 1 62.72 106 ALA A CA 1
ATOM 754 C C . ALA A 1 106 ? -7.207 -23.969 -13.008 1 62.72 106 ALA A C 1
ATOM 756 O O . ALA A 1 106 ? -6.48 -23.672 -12.062 1 62.72 106 ALA A O 1
ATOM 757 N N . PRO A 1 107 ? -7.949 -23.078 -13.812 1 68.38 107 PRO A N 1
ATOM 758 C CA . PRO A 1 107 ? -8.234 -21.812 -13.125 1 68.38 107 PRO A CA 1
ATOM 759 C C . PRO A 1 107 ? -8.812 -22.031 -11.727 1 68.38 107 PRO A C 1
ATOM 761 O O . PRO A 1 107 ? -9.617 -22.938 -11.523 1 68.38 107 PRO A O 1
ATOM 764 N N . ILE A 1 108 ? -8.25 -21.406 -10.828 1 77.06 108 ILE A N 1
ATOM 765 C CA . ILE A 1 108 ? -8.695 -21.5 -9.445 1 77.06 108 ILE A CA 1
ATOM 766 C C . ILE A 1 108 ? -9.344 -20.188 -9.023 1 77.06 108 ILE A C 1
ATOM 768 O O . ILE A 1 108 ? -8.828 -19.109 -9.32 1 77.06 108 ILE A O 1
ATOM 772 N N . THR A 1 109 ? -10.602 -20.297 -8.562 1 84.38 109 THR A N 1
ATOM 773 C CA . THR A 1 109 ? -11.258 -19.141 -7.953 1 84.38 109 THR A CA 1
ATOM 774 C C . THR A 1 109 ? -11.703 -19.453 -6.527 1 84.38 109 THR A C 1
ATOM 776 O O . THR A 1 109 ? -12.242 -20.531 -6.27 1 84.38 109 THR A O 1
ATOM 779 N N . TYR A 1 110 ? -11.336 -18.609 -5.641 1 83.94 110 TYR A N 1
ATOM 780 C CA . TYR A 1 110 ? -11.797 -18.75 -4.262 1 83.94 110 TYR A CA 1
ATOM 781 C C . TYR A 1 110 ? -11.836 -17.391 -3.574 1 83.94 110 TYR A C 1
ATOM 783 O O . TYR A 1 110 ? -11.344 -16.391 -4.121 1 83.94 110 TYR A O 1
ATOM 791 N N . THR A 1 111 ? -12.516 -17.391 -2.428 1 88.31 111 THR A N 1
ATOM 792 C CA . THR A 1 111 ? -12.562 -16.172 -1.619 1 88.31 111 THR A CA 1
ATOM 793 C C . THR A 1 111 ? -11.57 -16.25 -0.465 1 88.31 111 THR A C 1
ATOM 795 O O . THR A 1 111 ? -11.469 -17.281 0.206 1 88.31 111 THR A O 1
ATOM 798 N N . ASP A 1 112 ? -10.758 -15.281 -0.374 1 87.5 112 ASP A N 1
ATOM 799 C CA . ASP A 1 112 ? -9.828 -15.148 0.743 1 87.5 112 ASP A CA 1
ATOM 800 C C . ASP A 1 112 ? -10.117 -13.883 1.546 1 87.5 112 ASP A C 1
ATOM 802 O O . ASP A 1 112 ? -9.883 -12.766 1.068 1 87.5 112 ASP A O 1
ATOM 806 N N . LYS A 1 113 ? -10.539 -13.984 2.785 1 87.44 113 LYS A N 1
ATOM 807 C CA . LYS A 1 113 ? -10.969 -12.852 3.602 1 87.44 113 LYS A CA 1
ATOM 808 C C . LYS A 1 113 ? -9.773 -12.172 4.262 1 87.44 113 LYS A C 1
ATOM 810 O O . LYS A 1 113 ? -9.922 -11.125 4.895 1 87.44 113 LYS A O 1
ATOM 815 N N . GLU A 1 114 ? -8.547 -12.719 4.043 1 86.19 114 GLU A N 1
ATOM 816 C CA . GLU A 1 114 ? -7.379 -12.195 4.75 1 86.19 114 GLU A CA 1
ATOM 817 C C . GLU A 1 114 ? -6.508 -11.352 3.828 1 86.19 114 GLU A C 1
ATOM 819 O O . GLU A 1 114 ? -5.449 -10.867 4.238 1 86.19 114 GLU A O 1
ATOM 824 N N . ILE A 1 115 ? -6.926 -11.195 2.596 1 89.81 115 ILE A N 1
ATOM 825 C CA . ILE A 1 115 ? -6.18 -10.367 1.662 1 89.81 115 ILE A CA 1
ATOM 826 C C . ILE A 1 115 ? -6.445 -8.891 1.958 1 89.81 115 ILE A C 1
ATOM 828 O O . ILE A 1 115 ? -7.602 -8.453 1.966 1 89.81 115 ILE A O 1
ATOM 832 N N . HIS A 1 116 ? -5.391 -8.188 2.164 1 89.44 116 HIS A N 1
ATOM 833 C CA . HIS A 1 116 ? -5.5 -6.758 2.434 1 89.44 116 HIS A CA 1
ATOM 834 C C . HIS A 1 116 ? -5.07 -5.938 1.224 1 89.44 116 HIS A C 1
ATOM 836 O O . HIS A 1 116 ? -4.055 -6.238 0.589 1 89.44 116 HIS A O 1
ATOM 842 N N . PHE A 1 117 ? -5.77 -4.898 0.971 1 89 117 PHE A N 1
ATOM 843 C CA . PHE A 1 117 ? -5.465 -3.994 -0.129 1 89 117 PHE A CA 1
ATOM 844 C C . PHE A 1 117 ? -4.676 -2.789 0.365 1 89 117 PHE A C 1
ATOM 846 O O . PHE A 1 117 ? -4.016 -2.105 -0.422 1 89 117 PHE A O 1
ATOM 853 N N . THR A 1 118 ? -4.871 -2.525 1.649 1 82.25 118 THR A N 1
ATOM 854 C CA . THR A 1 118 ? -4.176 -1.408 2.277 1 82.25 118 THR A CA 1
ATOM 855 C C . THR A 1 118 ? -3.514 -1.848 3.58 1 82.25 118 THR A C 1
ATOM 857 O O . THR A 1 118 ? -3.639 -3.004 3.988 1 82.25 118 THR A O 1
ATOM 860 N N . GLY A 1 119 ? -2.744 -0.953 4.141 1 83.31 119 GLY A N 1
ATOM 861 C CA . GLY A 1 119 ? -2.01 -1.245 5.359 1 83.31 119 GLY A CA 1
ATOM 862 C C . GLY A 1 119 ? -0.543 -1.551 5.117 1 83.31 119 GLY A C 1
ATOM 863 O O . GLY A 1 119 ? -0.212 -2.449 4.34 1 83.31 119 GLY A O 1
ATOM 864 N N . VAL A 1 120 ? 0.303 -0.845 5.812 1 82.06 120 VAL A N 1
ATOM 865 C CA . VAL A 1 120 ? 1.743 -0.918 5.586 1 82.06 120 VAL A CA 1
ATOM 866 C C . VAL A 1 120 ? 2.24 -2.334 5.871 1 82.06 120 VAL A C 1
ATOM 868 O O . VAL A 1 120 ? 3.109 -2.848 5.164 1 82.06 120 VAL A O 1
ATOM 871 N N . ASN A 1 121 ? 1.562 -2.992 6.797 1 83.56 121 ASN A N 1
ATOM 872 C CA . ASN A 1 121 ? 2.082 -4.285 7.227 1 83.56 121 ASN A CA 1
ATOM 873 C C . ASN A 1 121 ? 1.261 -5.438 6.656 1 83.56 121 ASN A C 1
ATOM 875 O O . ASN A 1 121 ? 1.655 -6.602 6.762 1 83.56 121 ASN A O 1
ATOM 879 N N . SER A 1 122 ? 0.145 -5.117 6.023 1 87.81 122 SER A N 1
ATOM 880 C CA . SER A 1 122 ? -0.745 -6.219 5.676 1 87.81 122 SER A CA 1
ATOM 881 C C . SER A 1 122 ? -1.076 -6.211 4.184 1 87.81 122 SER A C 1
ATOM 883 O O . SER A 1 122 ? -1.499 -7.227 3.631 1 87.81 122 SER A O 1
ATOM 885 N N . THR A 1 123 ? -0.946 -5.117 3.496 1 90.38 123 THR A N 1
ATOM 886 C CA . THR A 1 123 ? -1.296 -5.051 2.08 1 90.38 123 THR A CA 1
ATOM 887 C C . THR A 1 123 ? -0.463 -6.039 1.271 1 90.38 123 THR A C 1
ATOM 889 O O . THR A 1 123 ? 0.691 -6.312 1.609 1 90.38 123 THR A O 1
ATOM 892 N N . ILE A 1 124 ? -1.071 -6.504 0.194 1 92.12 124 ILE A N 1
ATOM 893 C CA . ILE A 1 124 ? -0.283 -7.375 -0.673 1 92.12 124 ILE A CA 1
ATOM 894 C C . ILE A 1 124 ? 0.283 -6.566 -1.837 1 92.12 124 ILE A C 1
ATOM 896 O O . ILE A 1 124 ? 1.144 -7.047 -2.576 1 92.12 124 ILE A O 1
ATOM 900 N N . VAL A 1 125 ? -0.2 -5.324 -2.014 1 90.5 125 VAL A N 1
ATOM 901 C CA . VAL A 1 125 ? 0.283 -4.477 -3.098 1 90.5 125 VAL A CA 1
ATOM 902 C C . VAL A 1 125 ? 1.788 -4.258 -2.955 1 90.5 125 VAL A C 1
ATOM 904 O O . VAL A 1 125 ? 2.273 -3.914 -1.875 1 90.5 125 VAL A O 1
ATOM 907 N N . GLY A 1 126 ? 2.502 -4.484 -4.055 1 91.5 126 GLY A N 1
ATOM 908 C CA . GLY A 1 126 ? 3.941 -4.273 -4.055 1 91.5 126 GLY A CA 1
ATOM 909 C C . GLY A 1 126 ? 4.723 -5.48 -3.562 1 91.5 126 GLY A C 1
ATOM 910 O O . GLY A 1 126 ? 5.949 -5.508 -3.652 1 91.5 126 GLY A O 1
ATOM 911 N N . ARG A 1 127 ? 4.02 -6.43 -3.047 1 93 127 ARG A N 1
ATOM 912 C CA . ARG A 1 127 ? 4.664 -7.656 -2.586 1 93 127 ARG A CA 1
ATOM 913 C C . ARG A 1 127 ? 4.699 -8.703 -3.691 1 93 127 ARG A C 1
ATOM 915 O O . ARG A 1 127 ? 4.285 -8.438 -4.82 1 93 127 ARG A O 1
ATOM 922 N N . SER A 1 128 ? 5.223 -9.867 -3.361 1 93.19 128 SER A N 1
ATOM 923 C CA . SER A 1 128 ? 5.438 -10.844 -4.422 1 93.19 128 SER A C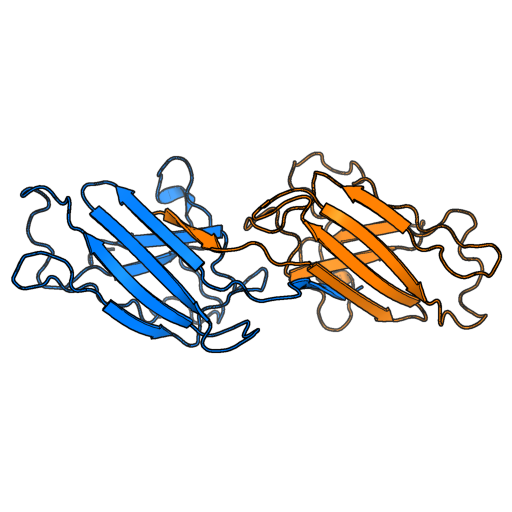A 1
ATOM 924 C C . SER A 1 128 ? 4.555 -12.07 -4.23 1 93.19 128 SER A C 1
ATOM 926 O O . SER A 1 128 ? 4.418 -12.578 -3.117 1 93.19 128 SER A O 1
ATOM 928 N N . VAL A 1 129 ? 3.971 -12.453 -5.336 1 91.06 129 VAL A N 1
ATOM 929 C CA . VAL A 1 129 ? 3.404 -13.797 -5.406 1 91.06 129 VAL A CA 1
ATOM 930 C C . VAL A 1 129 ? 4.465 -14.781 -5.887 1 91.06 129 VAL A C 1
ATOM 932 O O . VAL A 1 129 ? 5.137 -14.539 -6.891 1 91.06 129 VAL A O 1
ATOM 935 N N . VAL A 1 130 ? 4.605 -15.859 -5.137 1 86.25 130 VAL A N 1
ATOM 936 C CA . VAL A 1 130 ? 5.594 -16.875 -5.477 1 86.25 130 VAL A CA 1
ATOM 937 C C . VAL A 1 130 ? 4.914 -18.234 -5.594 1 86.25 130 VAL A C 1
ATOM 939 O O . VAL A 1 130 ? 4.246 -18.688 -4.664 1 86.25 130 VAL A O 1
ATOM 942 N N . ILE A 1 131 ? 5.086 -18.812 -6.734 1 81.06 131 ILE A N 1
ATOM 943 C CA . ILE A 1 131 ? 4.629 -20.188 -6.91 1 81.06 131 ILE A CA 1
ATOM 944 C C . ILE A 1 131 ? 5.762 -21.156 -6.57 1 81.06 131 ILE A C 1
ATOM 946 O O . ILE A 1 131 ? 6.879 -21 -7.066 1 81.06 131 ILE A O 1
ATOM 950 N N . HIS A 1 132 ? 5.508 -21.859 -5.52 1 73 132 HIS A N 1
ATOM 951 C CA . HIS A 1 132 ? 6.484 -22.828 -5.047 1 73 132 HIS A CA 1
ATOM 952 C C . HIS A 1 132 ? 6.152 -24.234 -5.551 1 73 132 HIS A C 1
ATOM 954 O O . HIS A 1 132 ? 4.98 -24.578 -5.734 1 73 132 HIS A O 1
ATOM 960 N N . ASN A 1 133 ? 7.262 -24.891 -5.887 1 62.22 133 ASN A N 1
ATOM 961 C CA . ASN A 1 133 ? 7.066 -26.328 -6.039 1 62.22 133 ASN A CA 1
ATOM 962 C C . ASN A 1 133 ? 6.836 -27 -4.691 1 62.22 133 ASN A C 1
ATOM 964 O O . ASN A 1 133 ? 7.266 -26.5 -3.654 1 62.22 133 ASN A O 1
ATOM 968 N N . ASN A 1 134 ? 5.691 -27.719 -4.348 1 54.34 134 ASN A N 1
ATOM 969 C CA . ASN A 1 134 ? 5.348 -28.438 -3.123 1 54.34 134 ASN A CA 1
ATOM 970 C C . ASN A 1 134 ? 6.574 -28.672 -2.246 1 54.34 134 ASN A C 1
ATOM 972 O O . ASN A 1 134 ? 6.449 -29.141 -1.114 1 54.34 134 ASN A O 1
ATOM 976 N N . ALA A 1 135 ? 7.809 -28.609 -2.693 1 44.91 135 ALA A N 1
ATOM 977 C CA . ALA A 1 135 ? 8.805 -29.203 -1.807 1 44.91 135 ALA A CA 1
ATOM 978 C C . ALA A 1 135 ? 9.055 -28.328 -0.586 1 44.91 135 ALA A C 1
ATOM 980 O O . ALA A 1 135 ? 9.422 -28.812 0.481 1 44.91 135 ALA A O 1
ATOM 981 N N . THR A 1 136 ? 9.406 -26.922 -0.708 1 39.97 136 THR A N 1
ATOM 982 C CA . THR A 1 136 ? 10.102 -26.359 0.449 1 39.97 136 THR A CA 1
ATOM 983 C C . THR A 1 136 ? 9.102 -25.906 1.511 1 39.97 136 THR A C 1
ATOM 985 O O . THR A 1 136 ? 8.078 -25.312 1.189 1 39.97 136 THR A O 1
ATOM 988 N N . MET B 1 1 ? 7.602 -15.961 -10 1 88.19 1 MET B N 1
ATOM 989 C CA . MET B 1 1 ? 7.191 -14.938 -9.047 1 88.19 1 MET B CA 1
ATOM 990 C C . MET B 1 1 ? 6.953 -13.602 -9.742 1 88.19 1 MET B C 1
ATOM 992 O O . MET B 1 1 ? 7.426 -13.391 -10.859 1 88.19 1 MET B O 1
ATOM 996 N N . ALA B 1 2 ? 6.07 -12.852 -9.18 1 92.06 2 ALA B N 1
ATOM 997 C CA . ALA B 1 2 ? 5.781 -11.523 -9.711 1 92.06 2 ALA B CA 1
ATOM 998 C C . ALA B 1 2 ? 5.266 -10.594 -8.609 1 92.06 2 ALA B C 1
ATOM 1000 O O . ALA B 1 2 ? 4.676 -11.055 -7.629 1 92.06 2 ALA B O 1
ATOM 1001 N N . MET B 1 3 ? 5.523 -9.375 -8.828 1 92.38 3 MET B N 1
ATOM 1002 C CA . MET B 1 3 ? 5 -8.367 -7.906 1 92.38 3 MET B CA 1
ATOM 1003 C C . MET B 1 3 ? 3.504 -8.156 -8.125 1 92.38 3 MET B C 1
ATOM 1005 O O . MET B 1 3 ? 3.029 -8.18 -9.266 1 92.38 3 MET B O 1
ATOM 1009 N N . VAL B 1 4 ? 2.785 -7.938 -7.023 1 94.25 4 VAL B N 1
ATOM 1010 C CA . VAL B 1 4 ? 1.365 -7.609 -7.082 1 94.25 4 VAL B CA 1
ATOM 1011 C C . VAL B 1 4 ? 1.191 -6.109 -7.324 1 94.25 4 VAL B C 1
ATOM 1013 O O . VAL B 1 4 ? 1.777 -5.289 -6.617 1 94.25 4 VAL B O 1
ATOM 1016 N N . HIS B 1 5 ? 0.385 -5.773 -8.297 1 91.88 5 HIS B N 1
ATOM 1017 C CA . HIS B 1 5 ? 0.112 -4.375 -8.602 1 91.88 5 HIS B CA 1
ATOM 1018 C C . HIS B 1 5 ? -1.387 -4.09 -8.602 1 91.88 5 HIS B C 1
ATOM 1020 O O . HIS B 1 5 ? -2.191 -4.973 -8.906 1 91.88 5 HIS B O 1
ATOM 1026 N N . ALA B 1 6 ? -1.704 -2.873 -8.242 1 90.06 6 ALA B N 1
ATOM 1027 C CA . ALA B 1 6 ? -3.088 -2.428 -8.375 1 90.06 6 ALA B CA 1
ATOM 1028 C C . ALA B 1 6 ? -3.447 -2.186 -9.836 1 90.06 6 ALA B C 1
ATOM 1030 O O . ALA B 1 6 ? -2.645 -1.635 -10.602 1 90.06 6 ALA B O 1
ATOM 1031 N N . ALA B 1 7 ? -4.578 -2.633 -10.203 1 88.44 7 ALA B N 1
ATOM 1032 C CA . ALA B 1 7 ? -5.023 -2.449 -11.586 1 88.44 7 ALA B CA 1
ATOM 1033 C C . ALA B 1 7 ? -5.262 -0.975 -11.891 1 88.44 7 ALA B C 1
ATOM 1035 O O . ALA B 1 7 ? -5.203 -0.559 -13.055 1 88.44 7 ALA B O 1
ATOM 1036 N N . ASP B 1 8 ? -5.562 -0.263 -10.844 1 87.06 8 ASP B N 1
ATOM 1037 C CA . ASP B 1 8 ? -5.816 1.165 -11.008 1 87.06 8 ASP B CA 1
ATOM 1038 C C . ASP B 1 8 ? -5.242 1.964 -9.844 1 87.06 8 ASP B C 1
ATOM 1040 O O . ASP B 1 8 ? -5.102 1.44 -8.734 1 87.06 8 ASP B O 1
ATOM 1044 N N . THR B 1 9 ? -4.832 3.135 -10.141 1 85.81 9 THR B N 1
ATOM 1045 C CA . THR B 1 9 ? -4.375 4.062 -9.117 1 85.81 9 THR B CA 1
ATOM 1046 C C . THR B 1 9 ? -5.559 4.727 -8.422 1 85.81 9 THR B C 1
ATOM 1048 O O . THR B 1 9 ? -6.539 5.098 -9.07 1 85.81 9 THR B O 1
ATOM 1051 N N . PRO B 1 10 ? -5.52 4.781 -7.141 1 87.31 10 PRO B N 1
ATOM 1052 C CA . PRO B 1 10 ? -6.602 5.512 -6.48 1 87.31 10 PRO B CA 1
ATOM 1053 C C . PRO B 1 10 ? -6.77 6.934 -7.012 1 87.31 10 PRO B C 1
ATOM 1055 O O . PRO B 1 10 ? -5.797 7.543 -7.465 1 87.31 10 PRO B O 1
ATOM 1058 N N . SER B 1 11 ? -7.98 7.41 -6.891 1 89.75 11 SER B N 1
ATOM 1059 C CA . SER B 1 11 ? -8.25 8.766 -7.359 1 89.75 11 SER B CA 1
ATOM 1060 C C . SER B 1 11 ? -7.566 9.805 -6.477 1 89.75 11 SER B C 1
ATOM 1062 O O . SER B 1 11 ? -7.238 10.898 -6.934 1 89.75 11 SER B O 1
ATOM 1064 N N . ALA B 1 12 ? -7.391 9.484 -5.191 1 93.69 12 ALA B N 1
ATOM 1065 C CA . ALA B 1 12 ? -6.699 10.344 -4.234 1 93.69 12 ALA B CA 1
ATOM 1066 C C . ALA B 1 12 ? -6.301 9.562 -2.986 1 93.69 12 ALA B C 1
ATOM 1068 O O . ALA B 1 12 ? -6.859 8.5 -2.703 1 93.69 12 ALA B O 1
ATOM 1069 N N . LEU B 1 13 ? -5.285 10.055 -2.354 1 94.62 13 LEU B N 1
ATOM 1070 C CA . LEU B 1 13 ? -4.988 9.695 -0.971 1 94.62 13 LEU B CA 1
ATOM 1071 C C . LEU B 1 13 ? -5.34 10.836 -0.023 1 94.62 13 LEU B C 1
ATOM 1073 O O . LEU B 1 13 ? -5.234 12.008 -0.39 1 94.62 13 LEU B O 1
ATOM 1077 N N . GLN B 1 14 ? -5.758 10.414 1.207 1 95.5 14 GLN B N 1
ATOM 1078 C CA . GLN B 1 14 ? -6.188 11.453 2.139 1 95.5 14 GLN B CA 1
ATOM 1079 C C . GLN B 1 14 ? -5.758 11.125 3.566 1 95.5 14 GLN B C 1
ATOM 1081 O O . GLN B 1 14 ? -5.672 9.953 3.938 1 95.5 14 GLN B O 1
ATOM 1086 N N . ALA B 1 15 ? -5.527 12.125 4.266 1 94.94 15 ALA B N 1
ATOM 1087 C CA . ALA B 1 15 ? -5.344 12.07 5.715 1 94.94 15 ALA B CA 1
ATOM 1088 C C . ALA B 1 15 ? -6.105 13.203 6.402 1 94.94 15 ALA B C 1
ATOM 1090 O O . ALA B 1 15 ? -6.098 14.344 5.934 1 94.94 15 ALA B O 1
ATOM 1091 N N . HIS B 1 16 ? -6.793 12.883 7.461 1 93.31 16 HIS B N 1
ATOM 1092 C CA . HIS B 1 16 ? -7.57 13.852 8.227 1 93.31 16 HIS B CA 1
ATOM 1093 C C . HIS B 1 16 ? -7.051 13.969 9.656 1 93.31 16 HIS B C 1
ATOM 1095 O O . HIS B 1 16 ? -7.238 13.055 10.461 1 93.31 16 HIS B O 1
ATOM 1101 N N . ILE B 1 17 ? -6.453 15.07 9.898 1 86.94 17 ILE B N 1
ATOM 1102 C CA . ILE B 1 17 ? -5.926 15.336 11.227 1 86.94 17 ILE B CA 1
ATOM 1103 C C . ILE B 1 17 ? -6.969 16.078 12.055 1 86.94 17 ILE B C 1
ATOM 1105 O O . ILE B 1 17 ? -7.535 17.078 11.602 1 86.94 17 ILE B O 1
ATOM 1109 N N . ASP B 1 18 ? -7.309 15.617 13.234 1 85.06 18 ASP B N 1
ATOM 1110 C CA . ASP B 1 18 ? -8.156 16.266 14.234 1 85.06 18 ASP B CA 1
ATOM 1111 C C . ASP B 1 18 ? -7.633 16.016 15.648 1 85.06 18 ASP B C 1
ATOM 1113 O O . ASP B 1 18 ? -8.133 15.141 16.359 1 85.06 18 ASP B O 1
ATOM 1117 N N . MET B 1 19 ? -6.648 16.766 15.961 1 79.62 19 MET B N 1
ATOM 1118 C CA . MET B 1 19 ? -6.004 16.578 17.25 1 79.62 19 MET B CA 1
ATOM 1119 C C . MET B 1 19 ? -5.328 17.859 17.719 1 79.62 19 MET B C 1
ATOM 1121 O O . MET B 1 19 ? -4.906 18.672 16.891 1 79.62 19 MET B O 1
ATOM 1125 N N . SER B 1 20 ? -5.281 18.062 19.078 1 74.19 20 SER B N 1
ATOM 1126 C CA . SER B 1 20 ? -4.57 19.172 19.719 1 74.19 20 SER B CA 1
ATOM 1127 C C . SER B 1 20 ? -4.973 20.516 19.109 1 74.19 20 SER B C 1
ATOM 1129 O O . SER B 1 20 ? -4.141 21.406 18.953 1 74.19 20 SER B O 1
ATOM 1131 N N . GLY B 1 21 ? -6.195 20.578 18.688 1 73.44 21 GLY B N 1
ATOM 1132 C CA . GLY B 1 21 ? -6.73 21.844 18.203 1 73.44 21 GLY B CA 1
ATOM 1133 C C . GLY B 1 21 ? -6.484 22.062 16.719 1 73.44 21 GLY B C 1
ATOM 1134 O O . GLY B 1 21 ? -6.906 23.078 16.156 1 73.44 21 GLY B O 1
ATOM 1135 N N . ILE B 1 22 ? -5.746 21.125 16.125 1 76.38 22 ILE B N 1
ATOM 1136 C CA . ILE B 1 22 ? -5.477 21.219 14.703 1 76.38 22 ILE B CA 1
ATOM 1137 C C . ILE B 1 22 ? -6.434 20.312 13.93 1 76.38 22 ILE B C 1
ATOM 1139 O O . ILE B 1 22 ? -6.566 19.125 14.242 1 76.38 22 ILE B O 1
ATOM 1143 N N . LYS B 1 23 ? -7.168 20.906 13.039 1 82.75 23 LYS B N 1
ATOM 1144 C CA . LYS B 1 23 ? -7.949 20.172 12.047 1 82.75 23 LYS B CA 1
ATOM 1145 C C . LYS B 1 23 ? -7.426 20.422 10.641 1 82.75 23 LYS B C 1
ATOM 1147 O O . LYS B 1 23 ? -7.383 21.562 10.18 1 82.75 23 LYS B O 1
ATOM 1152 N N . ALA B 1 24 ? -6.969 19.391 10.07 1 85.38 24 ALA B N 1
ATOM 1153 C CA . ALA B 1 24 ? -6.363 19.547 8.75 1 85.38 24 ALA B CA 1
ATOM 1154 C C . ALA B 1 24 ? -6.691 18.344 7.859 1 85.38 24 ALA B C 1
ATOM 1156 O O . ALA B 1 24 ? -6.793 17.219 8.344 1 85.38 24 ALA B O 1
ATOM 1157 N N . THR B 1 25 ? -6.875 18.625 6.609 1 91.19 25 THR B N 1
ATOM 1158 C CA . THR B 1 25 ? -7.047 17.578 5.602 1 91.19 25 THR B CA 1
ATOM 1159 C C . THR B 1 25 ? -5.93 17.656 4.562 1 91.19 25 THR B C 1
ATOM 1161 O O . THR B 1 25 ? -5.656 18.719 4.004 1 91.19 25 THR B O 1
ATOM 1164 N N . PHE B 1 26 ? -5.289 16.578 4.422 1 91.44 26 PHE B N 1
ATOM 1165 C CA . PHE B 1 26 ? -4.324 16.391 3.344 1 91.44 26 PHE B CA 1
ATOM 1166 C C . PHE B 1 26 ? -4.93 15.578 2.207 1 91.44 26 PHE B C 1
ATOM 1168 O O . PHE B 1 26 ? -5.539 14.531 2.441 1 91.44 26 PHE B O 1
ATOM 1175 N N . THR B 1 27 ? -4.77 16.094 0.987 1 94.5 27 THR B N 1
ATOM 1176 C CA . THR B 1 27 ? -5.207 15.359 -0.199 1 94.5 27 THR B CA 1
ATOM 1177 C C . THR B 1 27 ? -4.07 15.242 -1.21 1 94.5 27 THR B C 1
ATOM 1179 O O . THR B 1 27 ? -3.457 16.25 -1.581 1 94.5 27 THR B O 1
ATOM 1182 N N . PHE B 1 28 ? -3.793 14.086 -1.589 1 94 28 PHE B N 1
ATOM 1183 C CA . PHE B 1 28 ? -2.811 13.781 -2.621 1 94 28 PHE B CA 1
ATOM 1184 C C . PHE B 1 28 ? -3.486 13.234 -3.869 1 94 28 PHE B C 1
ATOM 1186 O O . PHE B 1 28 ? -4.012 12.117 -3.855 1 94 28 PHE B O 1
ATOM 1193 N N . THR B 1 29 ? -3.436 13.977 -4.922 1 94.88 29 THR B N 1
ATOM 1194 C CA . THR B 1 29 ? -4.062 13.57 -6.172 1 94.88 29 THR B CA 1
ATOM 1195 C C . THR B 1 29 ? -3.008 13.188 -7.207 1 94.88 29 THR B C 1
ATOM 1197 O O . THR B 1 29 ? -2.088 13.961 -7.477 1 94.88 29 THR B O 1
ATOM 1200 N N . PRO B 1 30 ? -3.186 11.992 -7.773 1 94.31 30 PRO B N 1
ATOM 1201 C CA . PRO B 1 30 ? -2.199 11.586 -8.773 1 94.31 30 PRO B CA 1
ATOM 1202 C C . PRO B 1 30 ? -2.111 12.562 -9.945 1 94.31 30 PRO B C 1
ATOM 1204 O O . PRO B 1 30 ? -3.121 13.148 -10.344 1 94.31 30 PRO B O 1
ATOM 1207 N N . LEU B 1 31 ? -0.85 12.859 -10.523 1 91.94 31 LEU B N 1
ATOM 1208 C CA . LEU B 1 31 ? -0.609 13.773 -11.633 1 91.94 31 LEU B CA 1
ATOM 1209 C C . LEU B 1 31 ? -1.143 13.195 -12.938 1 91.94 31 LEU B C 1
ATOM 1211 O O . LEU B 1 31 ? -1.305 13.922 -13.922 1 91.94 31 LEU B O 1
ATOM 1215 N N . GLY B 1 32 ? -1.521 11.961 -13.016 1 83.69 32 GLY B N 1
ATOM 1216 C CA . GLY B 1 32 ? -2.057 11.32 -14.203 1 83.69 32 GLY B CA 1
ATOM 1217 C C . GLY B 1 32 ? -2.736 9.992 -13.906 1 83.69 32 GLY B C 1
ATOM 1218 O O . GLY B 1 32 ? -2.664 9.492 -12.781 1 83.69 32 GLY B O 1
ATOM 1219 N N . ASP B 1 33 ? -3.379 9.602 -14.969 1 75.75 33 ASP B N 1
ATOM 1220 C CA . ASP B 1 33 ? -4.062 8.312 -14.844 1 75.75 33 ASP B CA 1
ATOM 1221 C C . ASP B 1 33 ? -3.062 7.18 -14.625 1 75.75 33 ASP B C 1
ATOM 1223 O O . ASP B 1 33 ? -2.049 7.094 -15.32 1 75.75 33 ASP B O 1
ATOM 1227 N N . ASN B 1 34 ? -3.193 6.391 -13.609 1 69.62 34 ASN B N 1
ATOM 1228 C CA . ASN B 1 34 ? -2.418 5.191 -13.305 1 69.62 34 ASN B CA 1
ATOM 1229 C C . ASN B 1 34 ? -0.977 5.535 -12.938 1 69.62 34 ASN B C 1
ATOM 1231 O O . ASN B 1 34 ? -0.075 4.715 -13.125 1 69.62 34 ASN B O 1
ATOM 1235 N N . SER B 1 35 ? -0.772 6.855 -12.648 1 80.06 35 SER B N 1
ATOM 1236 C CA . SER B 1 35 ? 0.563 7.195 -12.172 1 80.06 35 SER B CA 1
ATOM 1237 C C . SER B 1 35 ? 0.796 6.664 -10.758 1 80.06 35 SER B C 1
ATOM 1239 O O . SER B 1 35 ? -0.069 6.797 -9.891 1 80.06 35 SER B O 1
ATOM 1241 N N . ASP B 1 36 ? 1.914 5.984 -10.625 1 81.25 36 ASP B N 1
ATOM 1242 C CA . ASP B 1 36 ? 2.254 5.422 -9.32 1 81.25 36 ASP B CA 1
ATOM 1243 C C . ASP B 1 36 ? 3.135 6.379 -8.523 1 81.25 36 ASP B C 1
ATOM 1245 O O . ASP B 1 36 ? 3.473 6.102 -7.367 1 81.25 36 ASP B O 1
ATOM 1249 N N . LYS B 1 37 ? 3.43 7.539 -9.234 1 86.94 37 LYS B N 1
ATOM 1250 C CA . LYS B 1 37 ? 4.312 8.508 -8.594 1 86.94 37 LYS B CA 1
ATOM 1251 C C . LYS B 1 37 ? 3.951 9.93 -8.992 1 86.94 37 LYS B C 1
ATOM 1253 O O . LYS B 1 37 ? 3.592 10.188 -10.141 1 86.94 37 LYS B O 1
ATOM 1258 N N . GLY B 1 38 ? 4.148 10.781 -8.016 1 90.62 38 GLY B N 1
ATOM 1259 C CA . GLY B 1 38 ? 3.83 12.188 -8.211 1 90.62 38 GLY B CA 1
ATOM 1260 C C . GLY B 1 38 ? 2.4 12.531 -7.84 1 90.62 38 GLY B C 1
ATOM 1261 O O . GLY B 1 38 ? 1.474 11.773 -8.148 1 90.62 38 GLY B O 1
ATOM 1262 N N . ALA B 1 39 ? 2.24 13.633 -7.211 1 93.38 39 ALA B N 1
ATOM 1263 C CA . ALA B 1 39 ? 0.908 14.031 -6.766 1 93.38 39 ALA B CA 1
ATOM 1264 C C . ALA B 1 39 ? 0.788 15.547 -6.668 1 93.38 39 ALA B C 1
ATOM 1266 O O . ALA B 1 39 ? 1.77 16.234 -6.383 1 93.38 39 ALA B O 1
ATOM 1267 N N . ASN B 1 40 ? -0.398 15.992 -6.98 1 91.88 40 ASN B N 1
ATOM 1268 C CA . ASN B 1 40 ? -0.804 17.297 -6.457 1 91.88 40 ASN B CA 1
ATOM 1269 C C . ASN B 1 40 ? -1.235 17.188 -4.996 1 91.88 40 ASN B C 1
ATOM 1271 O O . ASN B 1 40 ? -2.111 16.391 -4.652 1 91.88 40 ASN B O 1
ATOM 1275 N N . VAL B 1 41 ? -0.561 18.047 -4.168 1 89.75 41 VAL B N 1
ATOM 1276 C CA . VAL B 1 41 ? -0.828 18.031 -2.734 1 89.75 41 VAL B CA 1
ATOM 1277 C C . VAL B 1 41 ? -1.661 19.25 -2.354 1 89.75 41 VAL B C 1
ATOM 1279 O O . VAL B 1 41 ? -1.315 20.375 -2.709 1 89.75 41 VAL B O 1
ATOM 1282 N N . ALA B 1 42 ? -2.805 18.969 -1.706 1 89.19 42 ALA B N 1
ATOM 1283 C CA . ALA B 1 42 ? -3.639 20.016 -1.136 1 89.19 42 ALA B CA 1
ATOM 1284 C C . ALA B 1 42 ? -3.785 19.844 0.374 1 89.19 42 ALA B C 1
ATOM 1286 O O . ALA B 1 42 ? -4.102 18.75 0.852 1 89.19 42 ALA B O 1
ATOM 1287 N N . ILE B 1 43 ? -3.488 20.938 1.063 1 85.19 43 ILE B N 1
ATOM 1288 C CA . ILE B 1 43 ? -3.607 20.938 2.518 1 85.19 43 ILE B CA 1
ATOM 1289 C C . ILE B 1 43 ? -4.586 22.031 2.955 1 85.19 43 ILE B C 1
ATOM 1291 O O . ILE B 1 43 ? -4.398 23.203 2.631 1 85.19 43 ILE B O 1
ATOM 1295 N N . ASN B 1 44 ? -5.66 21.516 3.561 1 83.19 44 ASN B N 1
ATOM 1296 C CA . ASN B 1 44 ? -6.625 22.438 4.152 1 83.19 44 ASN B CA 1
ATOM 1297 C C . ASN B 1 44 ? -6.621 22.344 5.676 1 83.19 44 ASN B C 1
ATOM 1299 O O . ASN B 1 44 ? -6.895 21.297 6.242 1 83.19 44 ASN B O 1
ATOM 1303 N N . VAL B 1 45 ? -6.211 23.438 6.254 1 76 45 VAL B N 1
ATOM 1304 C CA . VAL B 1 45 ? -6.152 23.469 7.711 1 76 45 VAL B CA 1
ATOM 1305 C C . VAL B 1 45 ? -7.27 24.359 8.258 1 76 45 VAL B C 1
ATOM 1307 O O . VAL B 1 45 ? -7.43 25.5 7.828 1 76 45 VAL B O 1
ATOM 1310 N N . VAL B 1 46 ? -8.172 23.641 8.938 1 67 46 VAL B N 1
ATOM 1311 C CA . VAL B 1 46 ? -9.203 24.391 9.625 1 67 46 VAL B CA 1
ATOM 1312 C C . VAL B 1 46 ? -8.844 24.531 11.109 1 67 46 VAL B C 1
ATOM 1314 O O . VAL B 1 46 ? -8.383 23.578 11.727 1 67 46 VAL B O 1
ATOM 1317 N N . SER B 1 47 ? -8.07 25.453 11.375 1 56.06 47 SER B N 1
ATOM 1318 C CA . SER B 1 47 ? -7.672 25.656 12.766 1 56.06 47 SER B CA 1
ATOM 1319 C C . SER B 1 47 ? -8.867 25.562 13.711 1 56.06 47 SER B C 1
ATOM 1321 O O . SER B 1 47 ? -9.977 25.969 13.352 1 56.06 47 SER B O 1
ATOM 1323 N N . GLY B 1 48 ? -9.43 24.531 14.461 1 49.53 48 GLY B N 1
ATOM 1324 C CA . GLY B 1 48 ? -9.938 24.812 15.789 1 49.53 48 GLY B CA 1
ATOM 1325 C C . GLY B 1 48 ? -8.859 25.266 16.75 1 49.53 48 GLY B C 1
ATOM 1326 O O . GLY B 1 48 ? -8.977 25.062 17.969 1 49.53 48 GLY B O 1
ATOM 1327 N N . LEU B 1 49 ? -7.73 25.453 16.312 1 45.56 49 LEU B N 1
ATOM 1328 C CA . LEU B 1 49 ? -6.801 25.797 17.391 1 45.56 49 LEU B CA 1
ATOM 1329 C C . LEU B 1 49 ? -7.402 26.859 18.312 1 45.56 49 LEU B C 1
ATOM 1331 O O . LEU B 1 49 ? -7.777 27.938 17.859 1 45.56 49 LEU B O 1
ATOM 1335 N N . SER B 1 50 ? -8.391 26.5 19.156 1 41.53 50 SER B N 1
ATOM 1336 C CA . SER B 1 50 ? -8.648 27.5 20.188 1 41.53 50 SER B CA 1
ATOM 1337 C C . SER B 1 50 ? -7.504 28.5 20.297 1 41.53 50 SER B C 1
ATOM 1339 O O . SER B 1 50 ? -6.367 28.188 19.922 1 41.53 50 SER B O 1
ATOM 1341 N N . THR B 1 51 ? -7.875 29.797 20.594 1 41.69 51 THR B N 1
ATOM 1342 C CA . THR B 1 51 ? -7.016 30.891 21 1 41.69 51 THR B CA 1
ATOM 1343 C C . THR B 1 51 ? -5.734 30.375 21.641 1 41.69 51 THR B C 1
ATOM 1345 O O . THR B 1 51 ? -4.77 31.125 21.828 1 41.69 51 THR B O 1
ATOM 1348 N N . LYS B 1 52 ? -5.844 29.203 22.281 1 42.28 52 LYS B N 1
ATOM 1349 C CA . LYS B 1 52 ? -4.699 28.844 23.125 1 42.28 52 LYS B CA 1
ATOM 1350 C C . LYS B 1 52 ? -3.605 28.172 22.297 1 42.28 52 LYS B C 1
ATOM 1352 O O . LYS B 1 52 ? -2.607 27.688 22.844 1 42.28 52 LYS B O 1
ATOM 1357 N N . ILE B 1 53 ? -3.881 27.578 21.219 1 45.16 53 ILE B N 1
ATOM 1358 C CA . ILE B 1 53 ? -2.65 27.375 20.469 1 45.16 53 ILE B CA 1
ATOM 1359 C C . ILE B 1 53 ? -1.93 28.703 20.281 1 45.16 53 ILE B C 1
ATOM 1361 O O . ILE B 1 53 ? -2.438 29.594 19.594 1 45.16 53 ILE B O 1
ATOM 1365 N N . ALA B 1 54 ? -1.368 29.094 21.156 1 43.44 54 ALA B N 1
ATOM 1366 C CA . ALA B 1 54 ? -0.502 30.266 21.047 1 43.44 54 ALA B CA 1
ATOM 1367 C C . ALA B 1 54 ? -0.083 30.5 19.594 1 43.44 54 ALA B C 1
ATOM 1369 O O . ALA B 1 54 ? -0.395 29.688 18.703 1 43.44 54 ALA B O 1
ATOM 1370 N N . ALA B 1 55 ? 1.025 31.266 19.375 1 42.22 55 ALA B N 1
ATOM 1371 C CA . ALA B 1 55 ? 1.791 31.812 18.25 1 42.22 55 ALA B CA 1
ATOM 1372 C C . ALA B 1 55 ? 2.154 30.734 17.25 1 42.22 55 ALA B C 1
ATOM 1374 O O . ALA B 1 55 ? 2.912 29.812 17.562 1 42.22 55 ALA B O 1
ATOM 1375 N N . ILE B 1 56 ? 1.038 30.234 16.484 1 48.59 56 ILE B N 1
ATOM 1376 C CA . ILE B 1 56 ? 1.692 29.641 15.312 1 48.59 56 ILE B CA 1
ATOM 1377 C C . ILE B 1 56 ? 3.02 30.344 15.055 1 48.59 56 ILE B C 1
ATOM 1379 O O . ILE B 1 56 ? 3.051 31.562 14.836 1 48.59 56 ILE B O 1
ATOM 1383 N N . PRO B 1 57 ? 3.947 29.656 15.453 1 49.75 57 PRO B N 1
ATOM 1384 C CA . PRO B 1 57 ? 5.184 30.422 15.258 1 49.75 57 PRO B CA 1
ATOM 1385 C C . PRO B 1 57 ? 5.258 31.078 13.891 1 49.75 57 PRO B C 1
ATOM 1387 O O . PRO B 1 57 ? 4.594 30.641 12.945 1 49.75 57 PRO B O 1
ATOM 1390 N N . ALA B 1 58 ? 5.617 32.219 13.883 1 49.56 58 ALA B N 1
ATOM 1391 C CA . ALA B 1 58 ? 5.918 33.031 12.711 1 49.56 58 ALA B CA 1
ATOM 1392 C C . ALA B 1 58 ? 6.457 32.188 11.57 1 49.56 58 ALA B C 1
ATOM 1394 O O . ALA B 1 58 ? 6.391 32.594 10.406 1 49.56 58 ALA B O 1
ATOM 1395 N N . VAL B 1 59 ? 6.93 30.938 11.992 1 51 59 VAL B N 1
ATOM 1396 C CA . VAL B 1 59 ? 7.75 30.297 10.969 1 51 59 VAL B CA 1
ATOM 1397 C C . VAL B 1 59 ? 6.965 29.156 10.328 1 51 59 VAL B C 1
ATOM 1399 O O . VAL B 1 59 ? 7.445 28.516 9.383 1 51 59 VAL B O 1
ATOM 1402 N N . GLY B 1 60 ? 5.594 29 10.5 1 60.19 60 GLY B N 1
ATOM 1403 C CA . GLY B 1 60 ? 4.816 28 9.789 1 60.19 60 GLY B CA 1
ATOM 1404 C C . GLY B 1 60 ? 4.992 26.594 10.352 1 60.19 60 GLY B C 1
ATOM 1405 O O . GLY B 1 60 ? 5.75 26.391 11.305 1 60.19 60 GLY B O 1
ATOM 1406 N N . PHE B 1 61 ? 4.164 25.641 10.188 1 67.38 61 PHE B N 1
ATOM 1407 C CA . PHE B 1 61 ? 4.25 24.234 10.57 1 67.38 61 PHE B CA 1
ATOM 1408 C C . PHE B 1 61 ? 4.809 23.391 9.422 1 67.38 61 PHE B C 1
ATOM 1410 O O . PHE B 1 61 ? 4.621 23.734 8.258 1 67.38 61 PHE B O 1
ATOM 1417 N N . GLU B 1 62 ? 5.688 22.484 9.828 1 74.56 62 GLU B N 1
ATOM 1418 C CA . GLU B 1 62 ? 6.145 21.484 8.867 1 74.56 62 GLU B CA 1
ATOM 1419 C C . GLU B 1 62 ? 5.395 20.156 9.047 1 74.56 62 GLU B C 1
ATOM 1421 O O . GLU B 1 62 ? 4.891 19.875 10.141 1 74.56 62 GLU B O 1
ATOM 1426 N N . TYR B 1 63 ? 5.219 19.578 7.961 1 81.5 63 TYR B N 1
ATOM 1427 C CA . TYR B 1 63 ? 4.719 18.203 8.07 1 81.5 63 TYR B CA 1
ATOM 1428 C C . TYR B 1 63 ? 5.68 17.219 7.418 1 81.5 63 TYR B C 1
ATOM 1430 O O . TYR B 1 63 ? 6.453 17.594 6.531 1 81.5 63 TYR B O 1
ATOM 1438 N N . HIS B 1 64 ? 5.648 15.953 7.906 1 85.94 64 HIS B N 1
ATOM 1439 C CA . HIS B 1 64 ? 6.379 14.836 7.324 1 85.94 64 HIS B CA 1
ATOM 1440 C C . HIS B 1 64 ? 5.508 13.586 7.25 1 85.94 64 HIS B C 1
ATOM 1442 O O . HIS B 1 64 ? 4.543 13.453 8.008 1 85.94 64 HIS B O 1
ATOM 1448 N N . ILE B 1 65 ? 5.898 12.836 6.305 1 90.5 65 ILE B N 1
ATOM 1449 C CA . ILE B 1 65 ? 5.344 11.492 6.285 1 90.5 65 ILE B CA 1
ATOM 1450 C C . ILE B 1 65 ? 6.281 10.539 7.023 1 90.5 65 ILE B C 1
ATOM 1452 O O . ILE B 1 65 ? 7.488 10.516 6.762 1 90.5 65 ILE B O 1
ATOM 1456 N N . HIS B 1 66 ? 5.746 9.844 7.945 1 90.94 66 HIS B N 1
ATOM 1457 C CA . HIS B 1 66 ? 6.52 8.891 8.742 1 90.94 66 HIS B CA 1
ATOM 1458 C C . HIS B 1 66 ? 6.277 7.461 8.281 1 90.94 66 HIS B C 1
ATOM 1460 O O . HIS B 1 66 ? 5.273 7.176 7.621 1 90.94 66 HIS B O 1
ATOM 1466 N N . VAL B 1 67 ? 7.164 6.512 8.664 1 90.19 67 VAL B N 1
ATOM 1467 C CA . VAL B 1 67 ? 7.262 5.195 8.039 1 90.19 67 VAL B CA 1
ATOM 1468 C C . VAL B 1 67 ? 6.156 4.285 8.57 1 90.19 67 VAL B C 1
ATOM 1470 O O . VAL B 1 67 ? 5.723 3.355 7.891 1 90.19 67 VAL B O 1
ATOM 1473 N N . ASN B 1 68 ? 5.613 4.586 9.766 1 90 68 ASN B N 1
ATOM 1474 C CA . ASN B 1 68 ? 4.637 3.689 10.383 1 90 68 ASN B CA 1
ATOM 1475 C C . ASN B 1 68 ? 3.275 4.359 10.531 1 90 68 ASN B C 1
ATOM 1477 O O . ASN B 1 68 ? 3.189 5.586 10.609 1 90 68 ASN B O 1
ATOM 1481 N N . PRO B 1 69 ? 2.242 3.521 10.547 1 91.56 69 PRO B N 1
ATOM 1482 C CA . PRO B 1 69 ? 0.938 4.078 10.914 1 91.56 69 PRO B CA 1
ATOM 1483 C C . PRO B 1 69 ? 0.893 4.57 12.359 1 91.56 69 PRO B C 1
ATOM 1485 O O . PRO B 1 69 ? 1.511 3.967 13.242 1 91.56 69 PRO B O 1
ATOM 1488 N N . VAL B 1 70 ? 0.182 5.633 12.523 1 91.5 70 VAL B N 1
ATOM 1489 C CA . VAL B 1 70 ? -0.029 6.102 13.891 1 91.5 70 VAL B CA 1
ATOM 1490 C C . VAL B 1 70 ? -1.018 5.184 14.602 1 91.5 70 VAL B C 1
ATOM 1492 O O . VAL B 1 70 ? -2.008 4.746 14.016 1 91.5 70 VAL B O 1
ATOM 1495 N N . THR B 1 71 ? -0.663 4.836 15.82 1 86.5 71 THR B N 1
ATOM 1496 C CA . THR B 1 71 ? -1.558 4.062 16.672 1 86.5 71 THR B CA 1
ATOM 1497 C C . THR B 1 71 ? -1.807 4.793 18 1 86.5 71 THR B C 1
ATOM 1499 O O . THR B 1 71 ? -0.891 5.391 18.562 1 86.5 71 THR B O 1
ATOM 1502 N N . ASN B 1 72 ? -3.035 4.793 18.406 1 87.5 72 ASN B N 1
ATOM 1503 C CA . ASN B 1 72 ? -3.449 5.359 19.688 1 87.5 72 ASN B CA 1
ATOM 1504 C C . ASN B 1 72 ? -3.084 6.84 19.797 1 87.5 72 ASN B C 1
ATOM 1506 O O . ASN B 1 72 ? -2.703 7.316 20.859 1 87.5 72 ASN B O 1
ATOM 1510 N N . ASN B 1 73 ? -3.02 7.469 18.719 1 85.19 73 ASN B N 1
ATOM 1511 C CA . ASN B 1 73 ? -2.697 8.891 18.672 1 85.19 73 ASN B CA 1
ATOM 1512 C C . ASN B 1 73 ? -1.351 9.18 19.328 1 85.19 73 ASN B C 1
ATOM 1514 O O . ASN B 1 73 ? -1.184 10.219 19.969 1 85.19 73 ASN B O 1
ATOM 1518 N N . ASP B 1 74 ? -0.448 8.258 19.234 1 88.38 74 ASP B N 1
ATOM 1519 C CA . ASP B 1 74 ? 0.896 8.383 19.797 1 88.38 74 ASP B CA 1
ATOM 1520 C C . ASP B 1 74 ? 1.933 8.57 18.688 1 88.38 74 ASP B C 1
ATOM 1522 O O . ASP B 1 74 ? 2.188 7.652 17.906 1 88.38 74 ASP B O 1
ATOM 1526 N N . CYS B 1 75 ? 2.535 9.711 18.719 1 84.62 75 CYS B N 1
ATOM 1527 C CA . CYS B 1 75 ? 3.49 10.062 17.672 1 84.62 75 CYS B CA 1
ATOM 1528 C C . CYS B 1 75 ? 4.699 9.141 17.719 1 84.62 75 CYS B C 1
ATOM 1530 O O . CYS B 1 75 ? 5.367 8.945 16.688 1 84.62 75 CYS B O 1
ATOM 1532 N N . MET B 1 76 ? 4.914 8.547 18.844 1 89.44 76 MET B N 1
ATOM 1533 C CA . MET B 1 76 ? 6.066 7.664 18.984 1 89.44 76 MET B CA 1
ATOM 1534 C C . MET B 1 76 ? 5.887 6.395 18.156 1 89.44 76 MET B C 1
ATOM 1536 O O . MET B 1 76 ? 6.859 5.691 17.875 1 89.44 76 MET B O 1
ATOM 1540 N N . THR B 1 77 ? 4.691 6.164 17.828 1 90.88 77 THR B N 1
ATOM 1541 C CA . THR B 1 77 ? 4.422 4.938 17.094 1 90.88 77 THR B CA 1
ATOM 1542 C C . THR B 1 77 ? 4.676 5.137 15.594 1 90.88 77 THR B C 1
ATOM 1544 O O . THR B 1 77 ? 4.719 4.172 14.836 1 90.88 77 THR B O 1
ATOM 1547 N N . THR B 1 78 ? 4.922 6.363 15.102 1 91.69 78 THR B N 1
ATOM 1548 C CA . THR B 1 78 ? 4.953 6.652 13.672 1 91.69 78 THR B CA 1
ATOM 1549 C C . THR B 1 78 ? 6.34 6.367 13.102 1 91.69 78 THR B C 1
ATOM 1551 O O . THR B 1 78 ? 6.508 6.301 11.883 1 91.69 78 THR B O 1
ATOM 1554 N N . GLY B 1 79 ? 7.367 6.262 13.977 1 90.88 79 GLY B N 1
ATOM 1555 C CA . GLY B 1 79 ? 8.719 6.012 13.5 1 90.88 79 GLY B CA 1
ATOM 1556 C C . GLY B 1 79 ? 9.367 7.227 12.859 1 90.88 79 GLY B C 1
ATOM 1557 O O . GLY B 1 79 ? 8.977 8.359 13.148 1 90.88 79 GLY B O 1
ATOM 1558 N N . GLY B 1 80 ? 10.438 6.934 12.039 1 88 80 GLY B N 1
ATOM 1559 C CA . GLY B 1 80 ? 11.188 8.008 11.398 1 88 80 GLY B CA 1
ATOM 1560 C C . GLY B 1 80 ? 10.531 8.531 10.141 1 88 80 GLY B C 1
ATOM 1561 O O . GLY B 1 80 ? 9.453 8.07 9.758 1 88 80 GLY B O 1
ATOM 1562 N N . HIS B 1 81 ? 11.109 9.508 9.578 1 87.94 81 HIS B N 1
ATOM 1563 C CA . HIS B 1 81 ? 10.641 10.07 8.32 1 87.94 81 HIS B CA 1
ATOM 1564 C C . HIS B 1 81 ? 10.773 9.062 7.18 1 87.94 81 HIS B C 1
ATOM 1566 O O . HIS B 1 81 ? 11.773 8.352 7.09 1 87.94 81 HIS B O 1
ATOM 1572 N N . LEU B 1 82 ? 9.773 9.023 6.359 1 89.75 82 LEU B N 1
ATOM 1573 C CA . LEU B 1 82 ? 9.883 8.258 5.121 1 89.75 82 LEU B CA 1
ATOM 1574 C C . LEU B 1 82 ? 10.938 8.867 4.203 1 89.75 82 LEU B C 1
ATOM 1576 O O . LEU B 1 82 ? 10.922 10.07 3.939 1 89.75 82 LEU B O 1
ATOM 1580 N N . ASP B 1 83 ? 11.93 8.086 3.814 1 85.44 83 ASP B N 1
ATOM 1581 C CA . ASP B 1 83 ? 13.023 8.5 2.934 1 85.44 83 ASP B CA 1
ATOM 1582 C C . ASP B 1 83 ? 13.25 7.477 1.821 1 85.44 83 ASP B C 1
ATOM 1584 O O . ASP B 1 83 ? 14.234 6.738 1.842 1 85.44 83 ASP B O 1
ATOM 1588 N N . PRO B 1 84 ? 12.305 7.512 0.847 1 81.12 84 PRO B N 1
ATOM 1589 C CA . PRO B 1 84 ? 12.375 6.469 -0.177 1 81.12 84 PRO B CA 1
ATOM 1590 C C . PRO B 1 84 ? 13.641 6.562 -1.025 1 81.12 84 PRO B C 1
ATOM 1592 O O . PRO B 1 84 ? 14.062 5.566 -1.622 1 81.12 84 PRO B O 1
ATOM 1595 N N . THR B 1 85 ? 14.258 7.66 -1.087 1 78.38 85 THR B N 1
ATOM 1596 C CA . THR B 1 85 ? 15.43 7.832 -1.931 1 78.38 85 THR B CA 1
ATOM 1597 C C . THR B 1 85 ? 16.703 7.762 -1.099 1 78.38 85 THR B C 1
ATOM 1599 O O . THR B 1 85 ? 17.812 7.918 -1.629 1 78.38 85 THR B O 1
ATOM 1602 N N . ASN B 1 86 ? 16.531 7.504 0.195 1 79.06 86 ASN B N 1
ATOM 1603 C CA . ASN B 1 86 ? 17.641 7.336 1.12 1 79.06 86 ASN B CA 1
ATOM 1604 C C . ASN B 1 86 ? 18.562 8.547 1.11 1 79.06 86 ASN B C 1
ATOM 1606 O O . ASN B 1 86 ? 19.797 8.398 1.044 1 79.06 86 ASN B O 1
ATOM 1610 N N . VAL B 1 87 ? 17.984 9.641 0.936 1 72.38 87 VAL B N 1
ATOM 1611 C CA . VAL B 1 87 ? 18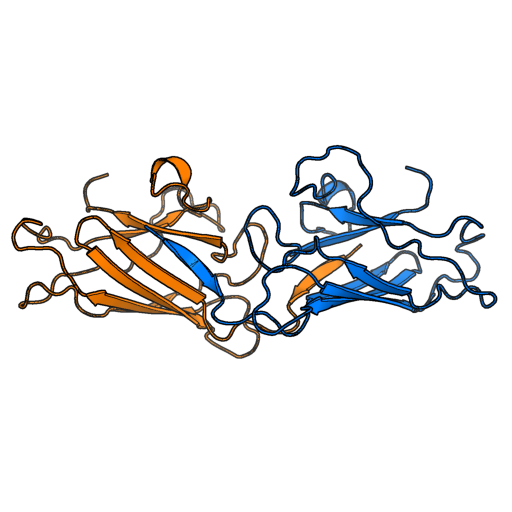.766 10.867 0.917 1 72.38 87 VAL B CA 1
ATOM 1612 C C . VAL B 1 87 ? 19.141 11.258 2.344 1 72.38 87 VAL B C 1
ATOM 1614 O O . VAL B 1 87 ? 20.031 12.086 2.553 1 72.38 87 VAL B O 1
ATOM 1617 N N . GLY B 1 88 ? 18.703 10.555 3.238 1 65.56 88 GLY B N 1
ATOM 1618 C CA . GLY B 1 88 ? 18.969 10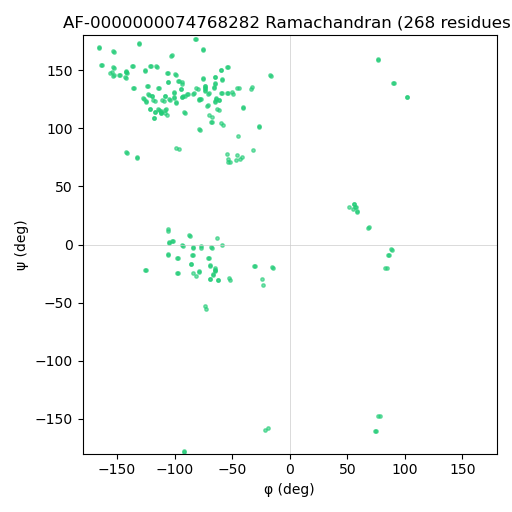.883 4.629 1 65.56 88 GLY B CA 1
ATOM 1619 C C . GLY B 1 88 ? 18.094 12.008 5.152 1 65.56 88 GLY B C 1
ATOM 1620 O O . GLY B 1 88 ? 16.922 12.102 4.789 1 65.56 88 GLY B O 1
ATOM 1621 N N . ALA B 1 89 ? 18.609 12.82 6.062 1 56.28 89 ALA B N 1
ATOM 1622 C CA . ALA B 1 89 ? 17.859 13.82 6.816 1 56.28 89 ALA B CA 1
ATOM 1623 C C . ALA B 1 89 ? 17.391 14.953 5.902 1 56.28 89 ALA B C 1
ATOM 1625 O O . ALA B 1 89 ? 16.766 15.906 6.363 1 56.28 89 ALA B O 1
ATOM 1626 N N . ALA B 1 90 ? 17.812 14.805 4.633 1 52.94 90 ALA B N 1
ATOM 1627 C CA . ALA B 1 90 ? 17.328 15.945 3.854 1 52.94 90 ALA B CA 1
ATOM 1628 C C . ALA B 1 90 ? 15.812 16 3.842 1 52.94 90 ALA B C 1
ATOM 1630 O O . ALA B 1 90 ? 15.141 14.969 3.785 1 52.94 90 ALA B O 1
ATOM 1631 N N . LYS B 1 91 ? 15.375 17.109 4.254 1 50.72 91 LYS B N 1
ATOM 1632 C CA . LYS B 1 91 ? 13.977 17.453 4.488 1 50.72 91 LYS B CA 1
ATOM 1633 C C . LYS B 1 91 ? 13.156 17.312 3.207 1 50.72 91 LYS B C 1
ATOM 1635 O O . LYS B 1 91 ? 13.625 17.656 2.123 1 50.72 91 LYS B O 1
ATOM 1640 N N . CYS B 1 92 ? 12.344 16.312 3 1 51.88 92 CYS B N 1
ATOM 1641 C CA . CYS B 1 92 ? 11.305 16.391 1.985 1 51.88 92 CYS B CA 1
ATOM 1642 C C . CYS B 1 92 ? 10.773 17.828 1.864 1 51.88 92 CYS B C 1
ATOM 1644 O O . CYS B 1 92 ? 10.844 18.594 2.82 1 51.88 92 CYS B O 1
ATOM 1646 N N . LYS B 1 93 ? 10.633 18.344 0.675 1 51.47 93 LYS B N 1
ATOM 1647 C CA . LYS B 1 93 ? 9.859 19.578 0.518 1 51.47 93 LYS B CA 1
ATOM 1648 C C . LYS B 1 93 ? 8.602 19.562 1.376 1 51.47 93 LYS B C 1
ATOM 1650 O O . LYS B 1 93 ? 7.73 18.703 1.188 1 51.47 93 LYS B O 1
ATOM 1655 N N . HIS B 1 94 ? 8.781 19.75 2.641 1 53.69 94 HIS B N 1
ATOM 1656 C CA . HIS B 1 94 ? 7.598 19.922 3.477 1 53.69 94 HIS B CA 1
ATOM 1657 C C . HIS B 1 94 ? 6.887 21.234 3.17 1 53.69 94 HIS B C 1
ATOM 1659 O O . HIS B 1 94 ? 7.527 22.219 2.807 1 53.69 94 HIS B O 1
ATOM 1665 N N . GLY B 1 95 ? 5.73 21.094 2.463 1 54.94 95 GLY B N 1
ATOM 1666 C CA . GLY B 1 95 ? 5.004 22.344 2.412 1 54.94 95 GLY B CA 1
ATOM 1667 C C . GLY B 1 95 ? 5.016 23.109 3.73 1 54.94 95 GLY B C 1
ATOM 1668 O O . GLY B 1 95 ? 5.012 22.484 4.801 1 54.94 95 GLY B O 1
ATOM 1669 N N . ASN B 1 96 ? 5.582 24.281 3.742 1 59.31 96 ASN B N 1
ATOM 1670 C CA . ASN B 1 96 ? 5.457 25.156 4.898 1 59.31 96 ASN B CA 1
ATOM 1671 C C . ASN B 1 96 ? 4.023 25.641 5.086 1 59.31 96 ASN B C 1
ATOM 1673 O O . ASN B 1 96 ? 3.439 26.234 4.176 1 59.31 96 ASN B O 1
ATOM 1677 N N . LEU B 1 97 ? 3.473 25.062 6.203 1 63.56 97 LEU B N 1
ATOM 1678 C CA . LEU B 1 97 ? 2.15 25.578 6.551 1 63.56 97 LEU B CA 1
ATOM 1679 C C . LEU B 1 97 ? 2.254 26.938 7.242 1 63.56 97 LEU B C 1
ATOM 1681 O O . LEU B 1 97 ? 2.832 27.047 8.328 1 63.56 97 LEU B O 1
ATOM 1685 N N . MET B 1 98 ? 2.035 27.984 6.426 1 61.31 98 MET B N 1
ATOM 1686 C CA . MET B 1 98 ? 2.129 29.328 6.977 1 61.31 98 MET B CA 1
ATOM 1687 C C . MET B 1 98 ? 0.759 29.828 7.414 1 61.31 98 MET B C 1
ATOM 1689 O O . MET B 1 98 ? -0.246 29.578 6.75 1 61.31 98 MET B O 1
ATOM 1693 N N . PRO B 1 99 ? 0.776 30.391 8.625 1 57.91 99 PRO B N 1
ATOM 1694 C CA . PRO B 1 99 ? -0.491 30.984 9.055 1 57.91 99 PRO B CA 1
ATOM 1695 C C . PRO B 1 99 ? -0.91 32.188 8.195 1 57.91 99 PRO B C 1
ATOM 1697 O O . PRO B 1 99 ? -0.055 32.906 7.676 1 57.91 99 PRO B O 1
ATOM 1700 N N . THR B 1 100 ? -2.238 32.125 7.852 1 56.91 100 THR B N 1
ATOM 1701 C CA . THR B 1 100 ? -2.787 33.344 7.234 1 56.91 100 THR B CA 1
ATOM 1702 C C . THR B 1 100 ? -3.027 34.438 8.281 1 56.91 100 THR B C 1
ATOM 1704 O O . THR B 1 100 ? -2.891 34.188 9.484 1 56.91 100 THR B O 1
ATOM 1707 N N . GLU B 1 101 ? -3.281 35.656 7.688 1 54.31 101 GLU B N 1
ATOM 1708 C CA . GLU B 1 101 ? -3.596 36.812 8.539 1 54.31 101 GLU B CA 1
ATOM 1709 C C . GLU B 1 101 ? -4.723 36.469 9.508 1 54.31 101 GLU B C 1
ATOM 1711 O O . GLU B 1 101 ? -4.793 37.031 10.602 1 54.31 101 GLU B O 1
ATOM 1716 N N . SER B 1 102 ? -5.59 35.594 9.102 1 53.28 102 SER B N 1
ATOM 1717 C CA . SER B 1 102 ? -6.742 35.281 9.945 1 53.28 102 SER B CA 1
ATOM 1718 C C . SER B 1 102 ? -6.402 34.188 10.945 1 53.28 102 SER B C 1
ATOM 1720 O O . SER B 1 102 ? -7.234 33.812 11.789 1 53.28 102 SER B O 1
ATOM 1722 N N . GLY B 1 103 ? -5.145 33.844 10.977 1 54.16 103 GLY B N 1
ATOM 1723 C CA . GLY B 1 103 ? -4.762 32.781 11.891 1 54.16 103 GLY B CA 1
ATOM 1724 C C . GLY B 1 103 ? -4.961 31.375 11.305 1 54.16 103 GLY B C 1
ATOM 1725 O O . GLY B 1 103 ? -4.523 30.391 11.883 1 54.16 103 GLY B O 1
ATOM 1726 N N . ALA B 1 104 ? -5.844 31.391 10.258 1 55 104 ALA B N 1
ATOM 1727 C CA . ALA B 1 104 ? -6.035 30.094 9.594 1 55 104 ALA B CA 1
ATOM 1728 C C . ALA B 1 104 ? -4.824 29.734 8.734 1 55 104 ALA B C 1
ATOM 1730 O O . ALA B 1 104 ? -4.098 30.625 8.273 1 55 104 ALA B O 1
ATOM 1731 N N . LEU B 1 105 ? -4.43 28.516 8.914 1 60.41 105 LEU B N 1
ATOM 1732 C CA . LEU B 1 105 ? -3.371 28.094 8 1 60.41 105 LEU B CA 1
ATOM 1733 C C . LEU B 1 105 ? -3.863 28.109 6.559 1 60.41 105 LEU B C 1
ATOM 1735 O O . LEU B 1 105 ? -4.984 27.672 6.277 1 60.41 105 LEU B O 1
ATOM 1739 N N . ALA B 1 106 ? -3.285 28.938 5.691 1 63.09 106 ALA B N 1
ATOM 1740 C CA . ALA B 1 106 ? -3.641 29.031 4.277 1 63.09 106 ALA B CA 1
ATOM 1741 C C . ALA B 1 106 ? -3.555 27.672 3.605 1 63.09 106 ALA B C 1
ATOM 1743 O O . ALA B 1 106 ? -2.678 26.859 3.932 1 63.09 106 ALA B O 1
ATOM 1744 N N . PRO B 1 107 ? -4.719 27.375 2.859 1 68.56 107 PRO B N 1
ATOM 1745 C CA . PRO B 1 107 ? -4.59 26.172 2.045 1 68.56 107 PRO B CA 1
ATOM 1746 C C . PRO B 1 107 ? -3.322 26.172 1.195 1 68.56 107 PRO B C 1
ATOM 1748 O O . PRO B 1 107 ? -2.912 27.203 0.682 1 68.56 107 PRO B O 1
ATOM 1751 N N . ILE B 1 108 ? -2.656 25.141 1.262 1 77.31 108 ILE B N 1
ATOM 1752 C CA . ILE B 1 108 ? -1.423 24.984 0.499 1 77.31 108 ILE B CA 1
ATOM 1753 C C . ILE B 1 108 ? -1.632 23.938 -0.604 1 77.31 108 ILE B C 1
ATOM 1755 O O . ILE B 1 108 ? -2.229 22.891 -0.37 1 77.31 108 ILE B O 1
ATOM 1759 N N . THR B 1 109 ? -1.353 24.359 -1.856 1 84.62 109 THR B N 1
ATOM 1760 C CA . THR B 1 109 ? -1.328 23.422 -2.967 1 84.62 109 THR B CA 1
ATOM 1761 C C . THR B 1 109 ? 0.026 23.453 -3.672 1 84.62 109 THR B C 1
ATOM 1763 O O . THR B 1 109 ? 0.583 24.516 -3.914 1 84.62 109 THR B O 1
ATOM 1766 N N . TYR B 1 110 ? 0.563 22.312 -3.84 1 84 110 TYR B N 1
ATOM 1767 C CA . TYR B 1 110 ? 1.799 22.188 -4.605 1 84 110 TYR B CA 1
ATOM 1768 C C . TYR B 1 110 ? 1.914 20.812 -5.23 1 84 110 TYR B C 1
ATOM 1770 O O . TYR B 1 110 ? 1.115 19.922 -4.934 1 84 110 TYR B O 1
ATOM 1778 N N . THR B 1 111 ? 2.869 20.719 -6.168 1 88.5 111 THR B N 1
ATOM 1779 C CA . THR B 1 111 ? 3.145 19.438 -6.793 1 88.5 111 THR B CA 1
ATOM 1780 C C . THR B 1 111 ? 4.383 18.781 -6.176 1 88.5 111 THR B C 1
ATOM 1782 O O . THR B 1 111 ? 5.398 19.453 -5.969 1 88.5 111 THR B O 1
ATOM 1785 N N . ASP B 1 112 ? 4.215 17.609 -5.746 1 87.56 112 ASP B N 1
ATOM 1786 C CA . ASP B 1 112 ? 5.324 16.812 -5.242 1 87.56 112 ASP B CA 1
ATOM 1787 C C . ASP B 1 112 ? 5.543 15.562 -6.105 1 87.56 112 ASP B C 1
ATOM 1789 O O . ASP B 1 112 ? 4.723 14.641 -6.094 1 87.56 112 ASP B O 1
ATOM 1793 N N . LYS B 1 113 ? 6.66 15.438 -6.801 1 87.56 113 LYS B N 1
ATOM 1794 C CA . LYS B 1 113 ? 6.918 14.367 -7.754 1 87.56 113 LYS B CA 1
ATOM 1795 C C . LYS B 1 113 ? 7.441 13.117 -7.047 1 87.56 113 LYS B C 1
ATOM 1797 O O . LYS B 1 113 ? 7.602 12.062 -7.668 1 87.56 113 LYS B O 1
ATOM 1802 N N . GLU B 1 114 ? 7.637 13.195 -5.699 1 86.19 114 GLU B N 1
ATOM 1803 C CA . GLU B 1 114 ? 8.258 12.094 -4.98 1 86.19 114 GLU B CA 1
ATOM 1804 C C . GLU B 1 114 ? 7.23 11.305 -4.176 1 86.19 114 GLU B C 1
ATOM 1806 O O . GLU B 1 114 ? 7.582 10.367 -3.457 1 86.19 114 GLU B O 1
ATOM 1811 N N . ILE B 1 115 ? 5.984 11.688 -4.277 1 89.81 115 ILE B N 1
ATOM 1812 C CA . ILE B 1 115 ? 4.934 10.953 -3.584 1 89.81 115 ILE B CA 1
ATOM 1813 C C . ILE B 1 115 ? 4.609 9.672 -4.348 1 89.81 115 ILE B C 1
ATOM 1815 O O . ILE B 1 115 ? 4.277 9.719 -5.535 1 89.81 115 ILE B O 1
ATOM 1819 N N . HIS B 1 116 ? 4.691 8.602 -3.646 1 89.56 116 HIS B N 1
ATOM 1820 C CA . HIS B 1 116 ? 4.387 7.309 -4.246 1 89.56 116 HIS B CA 1
ATOM 1821 C C . HIS B 1 116 ? 3.037 6.781 -3.764 1 89.56 116 HIS B C 1
ATOM 1823 O O . HIS B 1 116 ? 2.725 6.859 -2.572 1 89.56 116 HIS B O 1
ATOM 1829 N N . PHE B 1 117 ? 2.314 6.215 -4.641 1 89.12 117 PHE B N 1
ATOM 1830 C CA . PHE B 1 117 ? 1.016 5.629 -4.328 1 89.12 117 PHE B CA 1
ATOM 1831 C C . PHE B 1 117 ? 1.137 4.129 -4.102 1 89.12 117 PHE B C 1
ATOM 1833 O O . PHE B 1 117 ? 0.261 3.516 -3.484 1 89.12 117 PHE B O 1
ATOM 1840 N N . THR B 1 118 ? 2.176 3.592 -4.707 1 82.5 118 THR B N 1
ATOM 1841 C CA . THR B 1 118 ? 2.439 2.162 -4.574 1 82.5 118 THR B CA 1
ATOM 1842 C C . THR B 1 118 ? 3.898 1.916 -4.195 1 82.5 118 THR B C 1
ATOM 1844 O O . THR B 1 118 ? 4.684 2.859 -4.078 1 82.5 118 THR B O 1
ATOM 1847 N N . GLY B 1 119 ? 4.191 0.677 -3.916 1 83.31 119 GLY B N 1
ATOM 1848 C CA . GLY B 1 119 ? 5.527 0.298 -3.49 1 83.31 119 GLY B CA 1
ATOM 1849 C C . GLY B 1 119 ? 5.641 0.085 -1.993 1 83.31 119 GLY B C 1
ATOM 1850 O O . GLY B 1 119 ? 5.312 0.978 -1.208 1 83.31 119 GLY B O 1
ATOM 1851 N N . VAL B 1 120 ? 6.145 -1.064 -1.62 1 82 120 VAL B N 1
ATOM 1852 C CA . VAL B 1 120 ? 6.184 -1.477 -0.221 1 82 120 VAL B CA 1
ATOM 1853 C C . VAL B 1 120 ? 7.051 -0.508 0.58 1 82 120 VAL B C 1
ATOM 1855 O O . VAL B 1 120 ? 6.727 -0.172 1.721 1 82 120 VAL B O 1
ATOM 1858 N N . ASN B 1 121 ? 8.039 0.064 -0.086 1 83.56 121 ASN B N 1
ATOM 1859 C CA . ASN B 1 121 ? 9 0.878 0.658 1 83.56 121 ASN B CA 1
ATOM 1860 C C . ASN B 1 121 ? 8.781 2.367 0.404 1 83.56 121 ASN B C 1
ATOM 1862 O O . ASN B 1 121 ? 9.367 3.209 1.084 1 83.56 121 ASN B O 1
ATOM 1866 N N . SER B 1 122 ? 7.922 2.689 -0.549 1 87.75 122 SER B N 1
ATOM 1867 C CA . SER B 1 122 ? 7.879 4.094 -0.943 1 87.75 122 SER B CA 1
ATOM 1868 C C . SER B 1 122 ? 6.465 4.652 -0.838 1 87.75 122 SER B C 1
ATOM 1870 O O . SER B 1 122 ? 6.273 5.871 -0.771 1 87.75 122 SER B O 1
ATOM 1872 N N . THR B 1 123 ? 5.438 3.844 -0.854 1 90.5 123 THR B N 1
ATOM 1873 C CA . THR B 1 123 ? 4.066 4.336 -0.809 1 90.5 123 THR B CA 1
ATOM 1874 C C . THR B 1 123 ? 3.82 5.137 0.468 1 90.5 123 THR B C 1
ATOM 1876 O O . THR B 1 123 ? 4.398 4.836 1.515 1 90.5 123 THR B O 1
ATOM 1879 N N . ILE B 1 124 ? 2.928 6.094 0.352 1 92.12 124 ILE B N 1
ATOM 1880 C CA . ILE B 1 124 ? 2.576 6.82 1.567 1 92.12 124 ILE B CA 1
ATOM 1881 C C . ILE B 1 124 ? 1.293 6.242 2.16 1 92.12 124 ILE B C 1
ATOM 1883 O O . ILE B 1 124 ? 0.926 6.566 3.293 1 92.12 124 ILE B O 1
ATOM 1887 N N . VAL B 1 125 ? 0.594 5.387 1.391 1 90.56 125 VAL B N 1
ATOM 1888 C CA . VAL B 1 125 ? -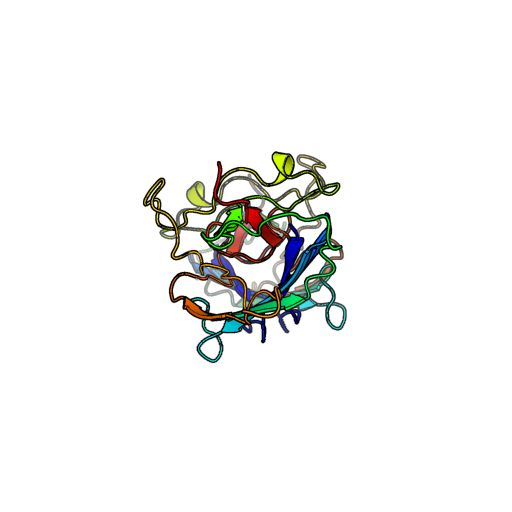0.643 4.785 1.874 1 90.56 125 VAL B CA 1
ATOM 1889 C C . VAL B 1 125 ? -0.367 3.988 3.148 1 90.56 125 VAL B C 1
ATOM 1891 O O . VAL B 1 125 ? 0.57 3.189 3.197 1 90.56 125 VAL B O 1
ATOM 1894 N N . GLY B 1 126 ? -1.183 4.238 4.172 1 91.56 126 GLY B N 1
ATOM 1895 C CA . GLY B 1 126 ? -1.047 3.514 5.426 1 91.56 126 GLY B CA 1
ATOM 1896 C C . GLY B 1 126 ? -0.027 4.129 6.367 1 91.56 126 GLY B C 1
ATOM 1897 O O . GLY B 1 126 ? 0.091 3.717 7.52 1 91.56 126 GLY B O 1
ATOM 1898 N N . ARG B 1 127 ? 0.696 5.078 5.875 1 93 127 ARG B N 1
ATOM 1899 C CA . ARG B 1 127 ? 1.674 5.773 6.703 1 93 127 ARG B CA 1
ATOM 1900 C C . ARG B 1 127 ? 1.062 7.012 7.348 1 93 127 ARG B C 1
ATOM 1902 O O . ARG B 1 127 ? -0.132 7.277 7.188 1 93 127 ARG B O 1
ATOM 1909 N N . SER B 1 128 ? 1.873 7.723 8.086 1 93.19 128 SER B N 1
ATOM 1910 C CA . SER B 1 128 ? 1.303 8.82 8.867 1 93.19 128 SER B CA 1
ATOM 1911 C C . SER B 1 128 ? 1.804 10.172 8.367 1 93.19 128 SER B C 1
ATOM 1913 O O . SER B 1 128 ? 2.992 10.328 8.086 1 93.19 128 SER B O 1
ATOM 1915 N N . VAL B 1 129 ? 0.842 11.055 8.258 1 91.12 129 VAL B N 1
ATOM 1916 C CA . VAL B 1 129 ? 1.199 12.469 8.156 1 91.12 129 VAL B CA 1
ATOM 1917 C C . VAL B 1 129 ? 1.284 13.078 9.555 1 91.12 129 VAL B C 1
ATOM 1919 O O . VAL B 1 129 ? 0.373 12.906 10.367 1 91.12 129 VAL B O 1
ATOM 1922 N N . VAL B 1 130 ? 2.398 13.742 9.797 1 86.31 130 VAL B N 1
ATOM 1923 C CA . VAL B 1 130 ? 2.617 14.367 11.102 1 86.31 130 VAL B CA 1
ATOM 1924 C C . VAL B 1 130 ? 2.918 15.852 10.922 1 86.31 130 VAL B C 1
ATOM 1926 O O . VAL B 1 130 ? 3.838 16.219 10.188 1 86.31 130 VAL B O 1
ATOM 1929 N N . ILE B 1 131 ? 2.113 16.641 11.555 1 80.94 131 ILE B N 1
ATOM 1930 C CA . ILE B 1 131 ? 2.404 18.078 11.594 1 80.94 131 ILE B CA 1
ATOM 1931 C C . ILE B 1 131 ? 3.242 18.391 12.828 1 80.94 131 ILE B C 1
ATOM 1933 O O . ILE B 1 131 ? 2.895 18 13.945 1 80.94 131 ILE B O 1
ATOM 1937 N N . HIS B 1 132 ? 4.441 18.781 12.523 1 72.5 132 HIS B N 1
ATOM 1938 C CA . HIS B 1 132 ? 5.375 19.125 13.586 1 72.5 132 HIS B CA 1
ATOM 1939 C C . HIS B 1 132 ? 5.383 20.641 13.844 1 72.5 132 HIS B C 1
ATOM 1941 O O . HIS B 1 132 ? 5.176 21.422 12.93 1 72.5 132 HIS B O 1
ATOM 1947 N N . ASN B 1 133 ? 5.469 20.875 15.156 1 61.94 133 ASN B N 1
ATOM 1948 C CA . ASN B 1 133 ? 5.836 22.25 15.461 1 61.94 133 ASN B CA 1
ATOM 1949 C C . ASN B 1 133 ? 7.297 22.531 15.117 1 61.94 133 ASN B C 1
ATOM 1951 O O . ASN B 1 133 ? 8.117 21.625 15.086 1 61.94 133 ASN B O 1
ATOM 1955 N N . ASN B 1 134 ? 7.727 23.469 14.203 1 53.94 134 ASN B N 1
ATOM 1956 C CA . ASN B 1 134 ? 9.07 23.875 13.797 1 53.94 134 ASN B CA 1
ATOM 1957 C C . ASN B 1 134 ? 10.125 23.359 14.773 1 53.94 134 ASN B C 1
ATOM 1959 O O . ASN B 1 134 ? 11.328 23.484 14.516 1 53.94 134 ASN B O 1
ATOM 1963 N N . ALA B 1 135 ? 9.844 22.984 16.016 1 44.22 135 ALA B N 1
ATOM 1964 C CA . ALA B 1 135 ? 11.016 22.875 16.875 1 44.22 135 ALA B CA 1
ATOM 1965 C C . ALA B 1 135 ? 11.852 21.656 16.516 1 44.22 135 ALA B C 1
ATOM 1967 O O . ALA B 1 135 ? 13.062 21.641 16.734 1 44.22 135 ALA B O 1
ATOM 1968 N N . THR B 1 136 ? 11.258 20.328 16.5 1 39.78 136 THR B N 1
ATOM 1969 C CA . THR B 1 136 ? 12.227 19.25 16.672 1 39.78 136 THR B CA 1
ATOM 1970 C C . THR B 1 136 ? 12.906 18.906 15.352 1 39.78 136 THR B C 1
ATOM 1972 O O . THR B 1 136 ? 12.25 18.875 14.305 1 39.78 136 THR B O 1
#

Foldseek 3Di:
DDDDDDPWFDQWDWDFDDPQQKTKIWIWGAPDTRDQFKTKIKMFIDGSVPPPVDPLDQFAKFKFWAQAADDPVDPVRQHHGQDLPPPPPPDQPGPGQGQDPVRGRDIDIDMDGQAGCDDNRRHSPRHDMDIDRVPD/DDDDDDPWFDQWDWDFDDPQQKTKMWIWGAPDTRDQFKTKIKMFIDGSNPVPVDPLDQFAKFKFWAQAADDPVDPVRQHHGQDLPPPPPPDQPTPGQGQDPVRGRDIDIDMDGQAGCDDPRRHSPRHDMDIDRVPD

pLDDT: mean 77.09, std 16.46, range [39.78, 95.5]

Radius of gyration: 21.94 Å; Cα contacts (8 Å, |Δi|>4): 652; chains: 2; bounding box: 36×72×45 Å

Nearest PDB structures (foldseek):
  1yga-assembly1_B  TM=2.178E-01  e=6.093E+00  Saccharomyces cerevisiae
  1yga-assembly1_B  TM=1.420E-01  e=5.335E+00  Saccharomyces cerevisiae

Solvent-accessible surface area (backbone atoms only — not comparable to full-atom values): 14491 Å² total; per-residue (Å²): 93,24,45,25,36,60,74,41,51,47,76,26,35,34,26,64,26,76,49,97,35,40,29,32,37,40,37,36,28,47,74,44,89,68,37,52,52,17,21,40,36,39,35,43,40,48,60,54,42,50,84,73,59,57,75,71,50,94,79,21,34,36,43,47,48,21,65,25,42,56,49,92,88,33,74,81,51,15,64,56,70,59,50,73,79,66,72,59,86,64,73,66,90,40,64,70,37,39,63,33,98,83,63,34,34,46,68,43,75,48,77,41,73,80,45,24,70,48,44,75,78,45,29,46,52,27,12,16,42,35,73,38,68,73,77,125,92,24,45,24,37,59,72,40,50,47,75,25,34,33,26,64,28,74,50,98,36,39,29,31,37,40,36,37,28,46,76,45,88,68,37,52,52,18,23,39,36,37,35,44,39,47,58,56,43,50,87,72,59,58,76,71,51,94,78,21,35,37,45,46,48,22,66,25,43,58,50,90,88,31,74,81,51,15,63,56,70,62,49,74,79,66,72,57,85,63,72,66,88,41,67,70,39,39,64,35,97,83,62,33,33,48,70,43,75,49,76,40,73,80,43,24,68,46,43,76,79,45,30,47,52,28,12,15,41,35,72,38,67,74,78,124